Protein 3G3O (pdb70)

Radius of gyration: 19.63 Å; Cα contacts (8 Å, |Δi|>4): 491; chains: 1; bounding box: 49×48×44 Å

Solvent-accessible surface area: 15728 Å² total

B-factor: mean 32.4, std 14.53, range [12.9, 97.83]

Structure (mmCIF, N/CA/C/O backbone):
data_3G3O
#
_entry.id   3G3O
#
_cell.length_a   71.200
_cell.length_b   74.590
_cell.length_c   80.470
_cell.angle_alpha   90.00
_cell.angle_beta   90.00
_cell.angle_gamma   90.00
#
_symmetry.space_group_name_H-M   'P 21 21 21'
#
loop_
_entity.id
_entity.type
_entity.pdbx_description
1 polymer 'Vacuolar transporter chaperone 2'
2 non-polymer 'SULFATE ION'
3 water water
#
loop_
_atom_site.group_PDB
_atom_site.id
_atom_site.type_symbol
_atom_site.label_atom_id
_atom_site.label_alt_id
_atom_site.label_comp_id
_atom_site.label_asym_id
_atom_site.label_entity_id
_atom_site.label_seq_id
_atom_site.pdbx_PDB_ins_code
_atom_site.Cartn_x
_atom_site.Cartn_y
_atom_site.Cartn_z
_atom_site.occupancy
_atom_site.B_iso_or_equiv
_atom_site.auth_seq_id
_atom_site.auth_comp_id
_atom_site.auth_asym_id
_atom_site.auth_atom_id
_atom_site.pdbx_PDB_model_num
ATOM 1 N N . ASN A 1 41 ? 43.688 -18.303 -18.637 1.00 71.15 202 ASN A N 1
ATOM 2 C CA . ASN A 1 41 ? 45.031 -17.757 -18.810 1.00 71.93 202 ASN A CA 1
ATOM 3 C C . ASN A 1 41 ? 45.080 -16.269 -18.462 1.00 73.48 202 ASN A C 1
ATOM 4 O O . ASN A 1 41 ? 44.998 -15.415 -19.353 1.00 76.69 202 ASN A O 1
ATOM 6 N N . PHE A 1 42 ? 45.169 -15.959 -17.170 1.00 71.19 203 PHE A N 1
ATOM 7 C CA . PHE A 1 42 ? 45.070 -16.961 -16.109 1.00 64.96 203 PHE A CA 1
ATOM 8 C C . PHE A 1 42 ? 43.726 -16.922 -15.390 1.00 64.06 203 PHE A C 1
ATOM 9 O O . PHE A 1 42 ? 43.289 -15.874 -14.908 1.00 60.72 203 PHE A O 1
ATOM 17 N N . ARG A 1 43 ? 43.093 -18.084 -15.301 1.00 55.60 204 ARG A N 1
ATOM 18 C CA . ARG A 1 43 ? 41.827 -18.216 -14.619 1.00 51.97 204 ARG A CA 1
ATOM 19 C C . ARG A 1 43 ? 42.011 -18.753 -13.179 1.00 49.36 204 ARG A C 1
ATOM 20 O O . ARG A 1 43 ? 42.828 -19.642 -12.926 1.00 45.10 204 ARG A O 1
ATOM 28 N N . SER A 1 44 ? 41.259 -18.187 -12.242 1.00 38.26 205 SER A N 1
ATOM 29 C CA . SER A 1 44 ? 41.321 -18.587 -10.840 1.00 37.59 205 SER A CA 1
ATOM 30 C C . SER A 1 44 ? 40.077 -19.353 -10.404 1.00 37.98 205 SER A C 1
ATOM 31 O O . SER A 1 44 ? 38.956 -18.934 -10.663 1.00 40.13 205 SER A O 1
ATOM 34 N N . PHE A 1 45 ? 40.264 -20.500 -9.768 1.00 28.80 206 PHE A N 1
ATOM 35 C CA . PHE A 1 45 ? 39.130 -21.254 -9.277 1.00 28.29 206 PHE A CA 1
ATOM 36 C C . PHE A 1 45 ? 39.321 -21.494 -7.798 1.00 31.30 206 PHE A C 1
ATOM 37 O O . PHE A 1 45 ? 40.408 -21.897 -7.369 1.00 26.08 206 PHE A O 1
ATOM 45 N N . LYS A 1 46 ? 38.272 -21.239 -7.025 1.00 24.69 207 LYS A N 1
ATOM 46 C CA . LYS A 1 46 ? 38.350 -21.389 -5.581 1.00 25.75 207 LYS A CA 1
ATOM 47 C C . LYS A 1 46 ? 37.483 -22.499 -5.054 1.00 23.57 207 LYS A C 1
ATOM 48 O O . LYS A 1 46 ? 36.394 -22.738 -5.564 1.00 24.46 207 LYS A O 1
ATOM 54 N N . PHE A 1 47 ? 37.970 -23.201 -4.035 1.00 19.04 208 PHE A N 1
ATOM 55 C CA . PHE A 1 47 ? 37.239 -24.336 -3.453 1.00 19.79 208 PHE A CA 1
ATOM 56 C C . PHE A 1 47 ? 37.322 -24.284 -1.940 1.00 22.53 208 PHE A C 1
ATOM 57 O O . PHE A 1 47 ? 38.308 -23.769 -1.393 1.00 18.11 208 PHE A O 1
ATOM 65 N N . TRP A 1 48 ? 36.323 -24.847 -1.276 1.00 15.83 209 TRP A N 1
ATOM 66 C CA . TRP A 1 48 ? 36.395 -25.105 0.160 1.00 19.02 209 TRP A CA 1
ATOM 67 C C . TRP A 1 48 ? 36.715 -26.543 0.350 1.00 21.35 209 TRP A C 1
ATOM 68 O O . TRP A 1 48 ? 36.277 -27.405 -0.425 1.00 22.40 209 TRP A O 1
ATOM 79 N N . VAL A 1 49 ? 37.490 -26.802 1.385 1.00 17.56 210 VAL A N 1
ATOM 80 C CA . VAL A 1 49 ? 37.948 -28.132 1.675 1.00 18.23 210 VAL A CA 1
ATOM 81 C C . VAL A 1 49 ? 37.705 -28.400 3.151 1.00 19.07 210 VAL A C 1
ATOM 82 O O . VAL A 1 49 ? 38.201 -27.675 4.051 1.00 20.02 210 VAL A O 1
ATOM 86 N N . HIS A 1 50 ? 37.010 -29.484 3.417 1.00 20.67 211 HIS A N 1
ATOM 87 C CA . HIS A 1 50 ? 36.700 -29.833 4.786 1.00 20.74 211 HIS A CA 1
ATOM 88 C C . HIS A 1 50 ? 37.946 -30.380 5.430 1.00 18.57 211 HIS A C 1
ATOM 89 O O . HIS A 1 50 ? 38.695 -31.097 4.775 1.00 21.69 211 HIS A O 1
ATOM 96 N N . ASN A 1 51 ? 38.140 -30.080 6.714 1.00 19.72 212 ASN A N 1
ATOM 97 C CA . ASN A 1 51 ? 39.243 -30.627 7.482 1.00 21.90 212 ASN A CA 1
ATOM 98 C C . ASN A 1 51 ? 39.364 -32.127 7.303 1.00 27.41 212 ASN A C 1
ATOM 99 O O . ASN A 1 51 ? 40.474 -32.657 7.256 1.00 26.76 212 ASN A O 1
ATOM 104 N N . ASP A 1 52 ? 38.245 -32.834 7.188 1.00 23.07 213 ASP A N 1
ATOM 105 C CA . ASP A 1 52 ? 38.352 -34.289 7.082 1.00 24.84 213 ASP A CA 1
ATOM 106 C C . ASP A 1 52 ? 39.020 -34.748 5.783 1.00 26.46 213 ASP A C 1
ATOM 107 O O . ASP A 1 52 ? 39.395 -35.908 5.682 1.00 26.82 213 ASP A O 1
ATOM 112 N N . ASN A 1 53 ? 39.038 -33.898 4.748 1.00 23.67 214 ASN A N 1
ATOM 113 C CA . ASN A 1 53 ? 39.569 -34.277 3.441 1.00 22.68 214 ASN A CA 1
ATOM 114 C C . ASN A 1 53 ? 40.894 -33.584 3.135 1.00 21.80 214 ASN A C 1
ATOM 115 O O . ASN A 1 53 ? 41.453 -33.758 2.066 1.00 26.15 214 ASN A O 1
ATOM 120 N N . LEU A 1 54 ? 41.360 -32.770 4.060 1.00 21.54 215 LEU A N 1
ATOM 121 C CA . LEU A 1 54 ? 42.475 -31.869 3.800 1.00 22.92 215 LEU A CA 1
ATOM 122 C C . LEU A 1 54 ? 43.759 -32.647 3.498 1.00 25.76 215 LEU A C 1
ATOM 123 O O . LEU A 1 54 ? 44.470 -32.340 2.544 1.00 22.79 215 LEU A O 1
ATOM 136 N N . GLU A 1 56 ? 44.057 -35.825 2.477 1.00 23.53 217 GLU A N 1
ATOM 137 C CA . GLU A 1 56 ? 43.953 -36.542 1.212 1.00 27.96 217 GLU A CA 1
ATOM 138 C C . GLU A 1 56 ? 44.087 -35.644 0.001 1.00 28.71 217 GLU A C 1
ATOM 139 O O . GLU A 1 56 ? 44.689 -36.015 -1.012 1.00 27.27 217 GLU A O 1
ATOM 145 N N . VAL A 1 57 ? 43.503 -34.461 0.090 1.00 26.52 218 VAL A N 1
ATOM 146 C CA . VAL A 1 57 ? 43.608 -33.516 -1.005 1.00 21.38 218 VAL A CA 1
ATOM 147 C C . VAL A 1 57 ? 45.065 -33.161 -1.203 1.00 23.09 218 VAL A C 1
ATOM 148 O O . VAL A 1 57 ? 45.562 -33.122 -2.331 1.00 26.67 218 VAL A O 1
ATOM 152 N N . LYS A 1 58 ? 45.759 -32.889 -0.106 1.00 23.77 219 LYS A N 1
ATOM 153 C CA . LYS A 1 58 ? 47.196 -32.518 -0.219 1.00 28.20 219 LYS A CA 1
ATOM 154 C C . LYS A 1 58 ? 48.051 -33.639 -0.851 1.00 26.61 219 LYS A C 1
ATOM 155 O O . LYS A 1 58 ? 48.878 -33.401 -1.730 1.00 25.85 219 LYS A O 1
ATOM 161 N N . THR A 1 59 ? 47.825 -34.863 -0.412 1.00 29.04 220 THR A N 1
ATOM 162 C CA . THR A 1 59 ? 48.610 -35.958 -0.924 1.00 31.36 220 THR A CA 1
ATOM 163 C C . THR A 1 59 ? 48.335 -36.142 -2.407 1.00 33.87 220 THR A C 1
ATOM 164 O O . THR A 1 59 ? 49.250 -36.434 -3.187 1.00 37.80 220 THR A O 1
ATOM 168 N N . ARG A 1 60 ? 47.096 -35.931 -2.829 1.00 27.29 221 ARG A N 1
ATOM 169 C CA . ARG A 1 60 ? 46.823 -36.025 -4.246 1.00 27.18 221 ARG A CA 1
ATOM 170 C C . ARG A 1 60 ? 47.510 -34.959 -5.067 1.00 31.53 221 ARG A C 1
ATOM 171 O O . ARG A 1 60 ? 47.976 -35.229 -6.183 1.00 33.33 221 ARG A O 1
ATOM 179 N N . ILE A 1 61 ? 47.504 -33.726 -4.575 1.00 27.23 222 ILE A N 1
ATOM 180 C CA . ILE A 1 61 ? 48.182 -32.661 -5.309 1.00 27.40 222 ILE A CA 1
ATOM 181 C C . ILE A 1 61 ? 49.691 -32.960 -5.413 1.00 26.84 222 ILE A C 1
ATOM 182 O O . ILE A 1 61 ? 50.319 -32.728 -6.442 1.00 30.03 222 ILE A O 1
ATOM 187 N N . LEU A 1 62 ? 50.247 -33.521 -4.351 1.00 25.42 223 LEU A N 1
ATOM 188 C CA . LEU A 1 62 ? 51.681 -33.694 -4.249 1.00 25.40 223 LEU A CA 1
ATOM 189 C C . LEU A 1 62 ? 52.167 -34.687 -5.305 1.00 34.31 223 LEU A C 1
ATOM 190 O O . LEU A 1 62 ? 53.350 -34.711 -5.641 1.00 32.73 223 LEU A O 1
ATOM 195 N N . ARG A 1 63 ? 51.249 -35.486 -5.842 1.00 30.91 224 ARG A N 1
ATOM 196 C CA . ARG A 1 63 ? 51.596 -36.482 -6.840 1.00 28.41 224 ARG A CA 1
ATOM 197 C C . ARG A 1 63 ? 51.906 -35.792 -8.134 1.00 32.77 224 ARG A C 1
ATOM 198 O O . ARG A 1 63 ? 52.577 -36.343 -8.989 1.00 33.84 224 ARG A O 1
ATOM 206 N N . HIS A 1 64 ? 51.436 -34.566 -8.282 1.00 30.33 225 HIS A N 1
ATOM 207 C CA . HIS A 1 64 ? 51.619 -33.878 -9.540 1.00 29.81 225 HIS A CA 1
ATOM 208 C C . HIS A 1 64 ? 52.361 -32.570 -9.426 1.00 30.53 225 HIS A C 1
ATOM 209 O O . HIS A 1 64 ? 52.757 -32.024 -10.433 1.00 28.87 225 HIS A O 1
ATOM 216 N N . LEU A 1 65 ? 52.488 -32.021 -8.221 1.00 27.98 226 LEU A N 1
ATOM 217 C CA . LEU A 1 65 ? 53.222 -30.773 -8.051 1.00 25.14 226 LEU A CA 1
ATOM 218 C C . LEU A 1 65 ? 53.996 -30.828 -6.763 1.00 25.72 226 LEU A C 1
ATOM 219 O O . LEU A 1 65 ? 53.476 -31.299 -5.758 1.00 25.62 226 LEU A O 1
ATOM 224 N N . PRO A 1 66 ? 55.253 -30.347 -6.786 1.00 24.86 227 PRO A N 1
ATOM 225 C CA . PRO A 1 66 ? 56.054 -30.281 -5.564 1.00 26.29 227 PRO A CA 1
ATOM 226 C C . PRO A 1 66 ? 55.480 -29.209 -4.673 1.00 22.59 227 PRO A C 1
ATOM 227 O O . PRO A 1 66 ? 54.879 -28.273 -5.167 1.00 24.26 227 PRO A O 1
ATOM 231 N N . VAL A 1 67 ? 55.734 -29.328 -3.385 1.00 24.97 228 VAL A N 1
ATOM 232 C CA . VAL A 1 67 ? 55.234 -28.394 -2.413 1.00 21.35 228 VAL A CA 1
ATOM 233 C C . VAL A 1 67 ? 56.402 -27.545 -1.869 1.00 24.71 228 VAL A C 1
ATOM 234 O O . VAL A 1 67 ? 57.522 -28.026 -1.642 1.00 21.40 228 VAL A O 1
ATOM 238 N N . LEU A 1 68 ? 56.142 -26.260 -1.717 1.00 21.83 229 LEU A N 1
ATOM 239 C CA . LEU A 1 68 ? 57.090 -25.360 -1.087 1.00 23.90 229 LEU A CA 1
ATOM 240 C C . LEU A 1 68 ? 57.173 -25.627 0.402 1.00 23.70 229 LEU A C 1
ATOM 241 O O . LEU A 1 68 ? 56.157 -25.858 1.029 1.00 27.84 229 LEU A O 1
ATOM 246 N N . VAL A 1 69 ? 58.372 -25.672 0.977 1.00 28.21 230 VAL A N 1
ATOM 247 C CA . VAL A 1 69 ? 58.535 -25.861 2.422 1.00 28.32 230 VAL A CA 1
ATOM 248 C C . VAL A 1 69 ? 59.299 -24.670 3.039 1.00 31.74 230 VAL A C 1
ATOM 249 O O . VAL A 1 69 ? 60.128 -24.054 2.347 1.00 35.42 230 VAL A O 1
ATOM 253 N N . ASP A 1 114 ? 54.000 -23.185 8.403 1.00 46.51 275 ASP A N 1
ATOM 254 C CA . ASP A 1 114 ? 54.100 -22.988 9.870 1.00 59.74 275 ASP A CA 1
ATOM 255 C C . ASP A 1 114 ? 53.922 -21.531 10.330 1.00 48.11 275 ASP A C 1
ATOM 256 O O . ASP A 1 114 ? 53.200 -21.270 11.291 1.00 43.97 275 ASP A O 1
ATOM 258 N N . PRO A 1 115 ? 54.589 -20.583 9.653 1.00 49.55 276 PRO A N 1
ATOM 259 C CA . PRO A 1 115 ? 54.345 -19.174 10.000 1.00 38.01 276 PRO A CA 1
ATOM 260 C C . PRO A 1 115 ? 52.980 -18.681 9.472 1.00 41.50 276 PRO A C 1
ATOM 261 O O . PRO A 1 115 ? 52.457 -19.099 8.411 1.00 32.84 276 PRO A O 1
ATOM 265 N N . LEU A 1 116 ? 52.392 -17.784 10.247 1.00 31.05 277 LEU A N 1
ATOM 266 C CA . LEU A 1 116 ? 51.115 -17.263 9.918 1.00 29.85 277 LEU A CA 1
ATOM 267 C C . LEU A 1 116 ? 51.349 -16.278 8.803 1.00 31.64 277 LEU A C 1
ATOM 268 O O . LEU A 1 116 ? 52.335 -15.575 8.826 1.00 28.97 277 LEU A O 1
ATOM 273 N N . ILE A 1 117 ? 50.423 -16.204 7.854 1.00 19.98 278 ILE A N 1
ATOM 274 C CA . ILE A 1 117 ? 50.360 -15.064 6.950 1.00 18.97 278 ILE A CA 1
ATOM 275 C C . ILE A 1 117 ? 49.319 -14.075 7.462 1.00 18.57 278 ILE A C 1
ATOM 276 O O . ILE A 1 117 ? 48.226 -14.470 7.842 1.00 17.27 278 ILE A O 1
ATOM 281 N N . ASN A 1 118 ? 49.686 -12.803 7.500 1.00 17.35 279 ASN A N 1
ATOM 282 C CA . ASN A 1 118 ? 48.775 -11.725 7.854 1.00 17.62 279 ASN A CA 1
ATOM 283 C C . ASN A 1 118 ? 48.344 -10.955 6.618 1.00 19.47 279 ASN A C 1
ATOM 284 O O . ASN A 1 118 ? 49.193 -10.445 5.863 1.00 17.16 279 ASN A O 1
ATOM 289 N N . THR A 1 119 ? 47.031 -10.877 6.393 1.00 13.06 280 THR A N 1
ATOM 290 C CA . THR A 1 119 ? 46.557 -9.988 5.389 1.00 12.90 280 THR A CA 1
ATOM 291 C C . THR A 1 119 ? 45.539 -9.024 5.975 1.00 16.09 280 THR A C 1
ATOM 292 O O . THR A 1 119 ? 44.467 -9.426 6.380 1.00 15.58 280 THR A O 1
ATOM 296 N N . LEU A 1 120 ? 45.865 -7.735 5.930 1.00 15.06 281 LEU A N 1
ATOM 297 C CA . LEU A 1 120 ? 45.111 -6.692 6.586 1.00 14.88 281 LEU A CA 1
ATOM 298 C C . LEU A 1 120 ? 44.453 -5.841 5.513 1.00 17.43 281 LEU A C 1
ATOM 299 O O . LEU A 1 120 ? 45.124 -5.063 4.837 1.00 16.68 281 LEU A O 1
ATOM 304 N N . TYR A 1 121 ? 43.143 -6.027 5.352 1.00 14.13 282 TYR A N 1
ATOM 305 C CA . TYR A 1 121 ? 42.352 -5.428 4.274 1.00 16.20 282 TYR A CA 1
ATOM 306 C C . TYR A 1 121 ? 41.855 -4.028 4.609 1.00 16.55 282 TYR A C 1
ATOM 307 O O . TYR A 1 121 ? 41.566 -3.729 5.778 1.00 17.57 282 TYR A O 1
ATOM 316 N N . PHE A 1 122 ? 41.720 -3.195 3.582 1.00 15.21 283 PHE A N 1
ATOM 317 C CA . PHE A 1 122 ? 41.244 -1.823 3.751 1.00 16.59 283 PHE A CA 1
ATOM 318 C C . PHE A 1 122 ? 39.812 -1.711 3.237 1.00 17.05 283 PHE A C 1
ATOM 319 O O . PHE A 1 122 ? 39.401 -2.453 2.352 1.00 16.23 283 PHE A O 1
ATOM 327 N N . ASP A 1 123 ? 39.092 -0.739 3.768 1.00 16.30 284 ASP A N 1
ATOM 328 C CA . ASP A 1 123 ? 37.819 -0.300 3.213 1.00 18.42 284 ASP A CA 1
ATOM 329 C C . ASP A 1 123 ? 37.550 1.042 3.860 1.00 18.39 284 ASP A C 1
ATOM 330 O O . ASP A 1 123 ? 38.361 1.507 4.656 1.00 19.78 284 ASP A O 1
ATOM 335 N N . ASN A 1 124 ? 36.460 1.702 3.502 1.00 18.49 285 ASN A N 1
ATOM 336 C CA . ASN A 1 124 ? 36.065 2.863 4.294 1.00 22.55 285 ASN A CA 1
ATOM 337 C C . ASN A 1 124 ? 34.903 2.523 5.233 1.00 21.23 285 ASN A C 1
ATOM 338 O O . ASN A 1 124 ? 34.414 1.406 5.244 1.00 18.60 285 ASN A O 1
ATOM 343 N N . GLU A 1 125 ? 34.477 3.453 6.066 1.00 22.97 286 GLU A N 1
ATOM 344 C CA . GLU A 1 125 ? 33.500 3.062 7.078 1.00 24.25 286 GLU A CA 1
ATOM 345 C C . GLU A 1 125 ? 32.123 2.839 6.491 1.00 27.41 286 GLU A C 1
ATOM 346 O O . GLU A 1 125 ? 31.268 2.275 7.150 1.00 24.50 286 GLU A O 1
ATOM 352 N N . HIS A 1 126 ? 31.939 3.231 5.236 1.00 20.36 287 HIS A N 1
ATOM 353 C CA . HIS A 1 126 ? 30.738 2.858 4.508 1.00 26.47 287 HIS A CA 1
ATOM 354 C C . HIS A 1 126 ? 30.871 1.511 3.823 1.00 26.31 287 HIS A C 1
ATOM 355 O O . HIS A 1 126 ? 29.962 1.102 3.142 1.00 24.00 287 HIS A O 1
ATOM 362 N N . PHE A 1 127 ? 32.000 0.828 3.985 1.00 21.80 288 PHE A N 1
ATOM 363 C CA . PHE A 1 127 ? 32.166 -0.487 3.365 1.00 21.13 288 PHE A CA 1
ATOM 364 C C . PHE A 1 127 ? 31.922 -0.471 1.850 1.00 20.13 288 PHE A C 1
ATOM 365 O O . PHE A 1 127 ? 31.402 -1.423 1.254 1.00 20.78 288 PHE A O 1
ATOM 373 N N . GLU A 1 128 ? 32.326 0.617 1.206 1.00 21.58 289 GLU A N 1
ATOM 374 C CA . GLU A 1 128 ? 32.184 0.730 -0.242 1.00 22.20 289 GLU A CA 1
ATOM 375 C C . GLU A 1 128 ? 32.915 -0.344 -1.039 1.00 23.90 289 GLU A C 1
ATOM 376 O O . GLU A 1 128 ? 32.391 -0.866 -2.023 1.00 21.46 289 GLU A O 1
ATOM 382 N N . LEU A 1 129 ? 34.138 -0.671 -0.640 1.00 21.33 290 LEU A N 1
ATOM 383 C CA . LEU A 1 129 ? 34.905 -1.653 -1.404 1.00 17.08 290 LEU A CA 1
ATOM 384 C C . LEU A 1 129 ? 34.229 -3.001 -1.285 1.00 16.69 290 LEU A C 1
ATOM 385 O O . LEU A 1 129 ? 34.159 -3.756 -2.247 1.00 18.61 290 LEU A O 1
ATOM 390 N N . TYR A 1 130 ? 33.760 -3.311 -0.078 1.00 17.76 291 TYR A N 1
ATOM 391 C CA . TYR A 1 130 ? 33.036 -4.554 0.179 1.00 16.53 291 TYR A CA 1
ATOM 392 C C . TYR A 1 130 ? 31.742 -4.629 -0.687 1.00 19.62 291 TYR A C 1
ATOM 393 O O . TYR A 1 130 ? 31.470 -5.653 -1.334 1.00 18.35 291 TYR A O 1
ATOM 402 N N . ASN A 1 131 ? 30.957 -3.549 -0.665 1.00 20.84 292 ASN A N 1
ATOM 403 C CA . ASN A 1 131 ? 29.754 -3.425 -1.5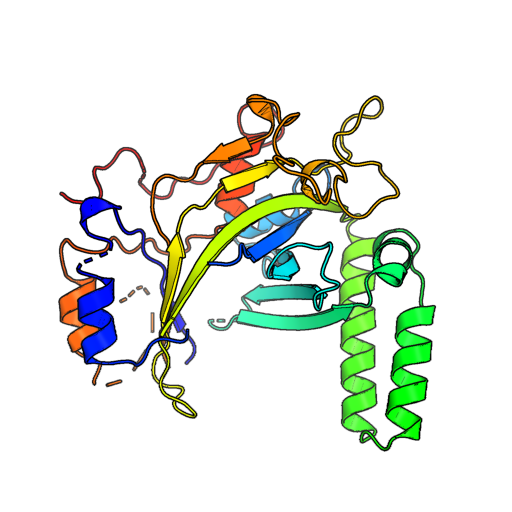10 1.00 21.45 292 ASN A CA 1
ATOM 404 C C . ASN A 1 131 ? 30.053 -3.640 -2.983 1.00 24.83 292 ASN A C 1
ATOM 405 O O . ASN A 1 131 ? 29.374 -4.414 -3.631 1.00 25.99 292 ASN A O 1
ATOM 410 N N . ASP A 1 132 ? 31.075 -2.969 -3.504 1.00 22.71 293 ASP A N 1
ATOM 411 C CA . ASP A 1 132 ? 31.454 -3.139 -4.901 1.00 24.68 293 ASP A CA 1
ATOM 412 C C . ASP A 1 132 ? 31.936 -4.534 -5.196 1.00 28.32 293 ASP A C 1
ATOM 413 O O . ASP A 1 132 ? 31.630 -5.066 -6.250 1.00 27.04 293 ASP A O 1
ATOM 418 N N . LYS A 1 133 ? 32.699 -5.130 -4.285 1.00 22.28 294 LYS A N 1
ATOM 419 C CA . LYS A 1 133 ? 33.283 -6.440 -4.552 1.00 19.36 294 LYS A CA 1
ATOM 420 C C . LYS A 1 133 ? 32.183 -7.510 -4.610 1.00 27.47 294 LYS A C 1
ATOM 421 O O . LYS A 1 133 ? 32.236 -8.445 -5.403 1.00 29.54 294 LYS A O 1
ATOM 427 N N . LEU A 1 134 ? 31.160 -7.345 -3.782 1.00 24.43 295 LEU A N 1
ATOM 428 C CA . LEU A 1 134 ? 30.045 -8.279 -3.733 1.00 30.45 295 LEU A CA 1
ATOM 429 C C . LEU A 1 134 ? 29.059 -8.077 -4.891 1.00 32.54 295 LEU A C 1
ATOM 430 O O . LEU A 1 134 ? 28.555 -9.030 -5.452 1.00 36.68 295 LEU A O 1
ATOM 435 N N . LEU A 1 135 ? 28.778 -6.840 -5.250 1.00 31.18 296 LEU A N 1
ATOM 436 C CA . LEU A 1 135 ? 27.811 -6.591 -6.307 1.00 33.46 296 LEU A CA 1
ATOM 437 C C . LEU A 1 135 ? 28.494 -6.673 -7.661 1.00 38.10 296 LEU A C 1
ATOM 438 O O . LEU A 1 135 ? 27.863 -6.974 -8.643 1.00 40.97 296 LEU A O 1
ATOM 443 N N . LYS A 1 136 ? 29.797 -6.413 -7.676 1.00 39.73 297 LYS A N 1
ATOM 444 C CA . LYS A 1 136 ? 30.679 -6.599 -8.829 1.00 41.91 297 LYS A CA 1
ATOM 445 C C . LYS A 1 136 ? 30.639 -5.357 -9.703 1.00 46.26 297 LYS A C 1
ATOM 446 O O . LYS A 1 136 ? 30.494 -5.433 -10.924 1.00 58.19 297 LYS A O 1
ATOM 452 N N . LEU A 1 137 ? 30.809 -4.220 -9.032 1.00 40.73 298 LEU A N 1
ATOM 453 C CA . LEU A 1 137 ? 30.751 -2.876 -9.593 1.00 41.51 298 LEU A CA 1
ATOM 454 C C . LEU A 1 137 ? 32.114 -2.230 -9.598 1.00 46.29 298 LEU A C 1
ATOM 455 O O . LEU A 1 137 ? 32.946 -2.520 -8.734 1.00 51.87 298 LEU A O 1
ATOM 460 N N . ASN A 1 138 ? 32.364 -1.329 -10.541 1.00 51.19 299 ASN A N 1
ATOM 461 C CA . ASN A 1 138 ? 33.597 -0.534 -10.479 1.00 57.11 299 ASN A CA 1
ATOM 462 C C . ASN A 1 138 ? 34.902 -1.367 -10.420 1.00 56.79 299 ASN A C 1
ATOM 463 O O . ASN A 1 138 ? 35.823 -0.997 -9.695 1.00 48.61 299 ASN A O 1
ATOM 465 N N . SER A 1 139 ? 34.980 -2.469 -11.176 1.00 57.23 300 SER A N 1
ATOM 466 C CA . SER A 1 139 ? 36.188 -3.306 -11.225 1.00 47.27 300 SER A CA 1
ATOM 467 C C . SER A 1 139 ? 36.504 -3.939 -9.869 1.00 42.57 300 SER A C 1
ATOM 468 O O . SER A 1 139 ? 37.320 -4.851 -9.759 1.00 53.73 300 SER A O 1
ATOM 471 N N . ALA A 1 140 ? 35.861 -3.437 -8.833 1.00 41.65 301 ALA A N 1
ATOM 472 C CA . ALA A 1 140 ? 35.878 -4.078 -7.526 1.00 35.27 301 ALA A CA 1
ATOM 473 C C . ALA A 1 140 ? 37.286 -4.408 -7.031 1.00 26.16 301 ALA A C 1
ATOM 474 O O . ALA A 1 140 ? 37.626 -5.560 -6.813 1.00 26.31 301 ALA A O 1
ATOM 476 N N . PRO A 1 141 ? 38.112 -3.380 -6.855 1.00 24.13 302 PRO A N 1
ATOM 477 C CA . PRO A 1 141 ? 39.442 -3.614 -6.282 1.00 26.56 302 PRO A CA 1
ATOM 478 C C . PRO A 1 141 ? 39.354 -3.969 -4.802 1.00 23.70 302 PRO A C 1
ATOM 479 O O . PRO A 1 141 ? 38.417 -3.564 -4.092 1.00 21.73 302 PRO A O 1
ATOM 483 N N . THR A 1 142 ? 40.313 -4.748 -4.343 1.00 22.95 303 THR A N 1
ATOM 484 C CA . THR A 1 142 ? 40.563 -4.866 -2.920 1.00 20.29 303 THR A CA 1
ATOM 485 C C . THR A 1 142 ? 41.984 -4.346 -2.660 1.00 21.20 303 THR A C 1
ATOM 486 O O . THR A 1 142 ? 42.812 -4.268 -3.590 1.00 18.88 303 THR A O 1
ATOM 490 N N . LEU A 1 143 ? 42.250 -3.965 -1.413 1.00 15.94 304 LEU A N 1
ATOM 491 C CA . LEU A 1 143 ? 43.536 -3.434 -0.996 1.00 17.04 304 LEU A CA 1
ATOM 492 C C . LEU A 1 143 ? 43.924 -4.044 0.350 1.00 17.93 304 LEU A C 1
ATOM 493 O O . LEU A 1 143 ? 43.126 -4.047 1.271 1.00 14.34 304 LEU A O 1
ATOM 498 N N . ARG A 1 144 ? 45.156 -4.529 0.470 1.00 17.18 305 ARG A N 1
ATOM 499 C CA . ARG A 1 144 ? 45.608 -5.110 1.739 1.00 18.47 305 ARG A CA 1
ATOM 500 C C . ARG A 1 144 ? 47.099 -4.921 1.971 1.00 17.93 305 ARG A C 1
ATOM 501 O O . ARG A 1 144 ? 47.859 -4.766 1.037 1.00 15.75 305 ARG A O 1
ATOM 509 N N . LEU A 1 145 ? 47.480 -4.997 3.240 1.00 16.38 306 LEU A N 1
ATOM 510 C CA . LEU A 1 145 ? 48.870 -5.125 3.684 1.00 18.46 306 LEU A CA 1
ATOM 511 C C . LEU A 1 145 ? 49.088 -6.595 3.952 1.00 16.73 306 LEU A C 1
ATOM 512 O O . LEU A 1 145 ? 48.222 -7.251 4.522 1.00 18.58 306 LEU A O 1
ATOM 517 N N . ARG A 1 146 ? 50.190 -7.151 3.476 1.00 14.77 307 ARG A N 1
ATOM 518 C CA . ARG A 1 146 ? 50.457 -8.563 3.673 1.00 15.62 307 ARG A CA 1
ATOM 519 C C . ARG A 1 146 ? 51.888 -8.787 4.188 1.00 17.79 307 ARG A C 1
ATOM 520 O O . ARG A 1 146 ? 52.831 -8.206 3.666 1.00 17.60 307 ARG A O 1
ATOM 528 N N . TRP A 1 147 ? 52.054 -9.630 5.194 1.00 19.35 308 TRP A N 1
ATOM 529 C CA . TRP A 1 147 ? 53.396 -10.018 5.606 1.00 20.51 308 TRP A CA 1
ATOM 530 C C . TRP A 1 147 ? 53.290 -11.377 6.230 1.00 23.01 308 TRP A C 1
ATOM 531 O O . TRP A 1 147 ? 52.208 -11.795 6.628 1.00 20.05 308 TRP A O 1
ATOM 542 N N . THR A 1 148 ? 54.411 -12.083 6.251 1.00 20.96 309 THR A N 1
ATOM 543 C CA . THR A 1 148 ? 54.481 -13.444 6.773 1.00 26.25 309 THR A CA 1
ATOM 544 C C . THR A 1 148 ? 55.231 -13.461 8.075 1.00 28.73 309 THR A C 1
ATOM 545 O O . THR A 1 148 ? 56.182 -12.704 8.280 1.00 25.94 309 THR A O 1
ATOM 549 N N . GLY A 1 149 ? 54.811 -14.342 8.957 1.00 31.52 310 GLY A N 1
ATOM 550 C CA . GLY A 1 149 ? 55.500 -14.482 10.213 1.00 34.28 310 GLY A CA 1
ATOM 551 C C . GLY A 1 149 ? 55.183 -13.334 11.135 1.00 38.51 310 GLY A C 1
ATOM 552 O O . GLY A 1 149 ? 54.250 -12.558 10.903 1.00 39.06 310 GLY A O 1
ATOM 553 N N . GLN A 1 150 ? 55.968 -13.246 12.200 1.00 36.70 311 GLN A N 1
ATOM 554 C CA . GLN A 1 150 ? 55.721 -12.306 13.257 1.00 39.48 311 GLN A CA 1
ATOM 555 C C . GLN A 1 150 ? 56.349 -10.987 12.897 1.00 39.72 311 GLN A C 1
ATOM 556 O O . GLN A 1 150 ? 57.529 -10.893 12.557 1.00 35.97 311 GLN A O 1
ATOM 562 N N . LEU A 1 151 ? 55.528 -9.955 12.986 1.00 43.25 312 LEU A N 1
ATOM 563 C CA . LEU A 1 151 ? 55.948 -8.594 12.703 1.00 40.58 312 LEU A CA 1
ATOM 564 C C . LEU A 1 151 ? 57.213 -8.231 13.439 1.00 35.25 312 LEU A C 1
ATOM 565 O O . LEU A 1 151 ? 57.914 -7.328 13.033 1.00 39.93 312 LEU A O 1
ATOM 570 N N . SER A 1 152 ? 57.528 -8.951 14.509 1.00 43.35 313 SER A N 1
ATOM 571 C CA . SER A 1 152 ? 58.715 -8.640 15.331 1.00 49.32 313 SER A CA 1
ATOM 572 C C . SER A 1 152 ? 60.001 -8.864 14.570 1.00 47.47 313 SER A C 1
ATOM 573 O O . SER A 1 152 ? 60.978 -8.133 14.752 1.00 45.92 313 SER A O 1
ATOM 576 N N . ASP A 1 153 ? 59.992 -9.890 13.722 1.00 44.78 314 ASP A N 1
ATOM 577 C CA . ASP A 1 153 ? 61.188 -10.308 12.995 1.00 45.50 314 ASP A CA 1
ATOM 578 C C . ASP A 1 153 ? 61.473 -9.431 11.788 1.00 44.06 314 ASP A C 1
ATOM 579 O O . ASP A 1 153 ? 62.285 -9.776 10.933 1.00 41.13 314 ASP A O 1
ATOM 584 N N . LYS A 1 154 ? 60.792 -8.291 11.718 1.00 44.47 315 LYS A N 1
ATOM 585 C CA . LYS A 1 154 ? 61.051 -7.324 10.656 1.00 39.54 315 LYS A CA 1
ATOM 586 C C . LYS A 1 154 ? 60.871 -7.927 9.239 1.00 36.25 315 LYS A C 1
ATOM 587 O O . LYS A 1 154 ? 61.763 -7.891 8.395 1.00 30.53 315 LYS A O 1
ATOM 593 N N . PRO A 1 155 ? 59.693 -8.496 8.977 1.00 30.70 316 PRO A N 1
ATOM 594 C CA . PRO A 1 155 ? 59.487 -9.114 7.664 1.00 24.24 316 PRO A CA 1
ATOM 595 C C . PRO A 1 155 ? 59.307 -8.068 6.568 1.00 20.58 316 PRO A C 1
ATOM 596 O O . PRO A 1 155 ? 59.120 -6.887 6.843 1.00 22.40 316 PRO A O 1
ATOM 600 N N . ASP A 1 156 ? 59.348 -8.503 5.320 1.00 20.83 317 ASP A N 1
ATOM 601 C CA . ASP A 1 156 ? 58.909 -7.644 4.236 1.00 21.44 317 ASP A CA 1
ATOM 602 C C . ASP A 1 156 ? 57.378 -7.480 4.314 1.00 22.76 317 ASP A C 1
ATOM 603 O O . ASP A 1 156 ? 56.662 -8.451 4.568 1.00 20.25 317 ASP A O 1
ATOM 608 N N . ILE A 1 157 ? 56.912 -6.272 4.032 1.00 19.75 318 ILE A N 1
ATOM 609 C CA . ILE A 1 157 ? 55.521 -5.920 4.087 1.00 22.34 318 ILE A CA 1
ATOM 610 C C . ILE A 1 157 ? 55.126 -5.390 2.721 1.00 22.12 318 ILE A C 1
ATOM 611 O O . ILE A 1 157 ? 55.784 -4.501 2.168 1.00 19.89 318 ILE A O 1
ATOM 616 N N . PHE A 1 158 ? 54.092 -6.009 2.165 1.00 16.99 319 PHE A N 1
ATOM 617 C CA . PHE A 1 158 ? 53.527 -5.629 0.873 1.00 20.18 319 PHE A CA 1
ATOM 618 C C . PHE A 1 158 ? 52.191 -4.925 1.000 1.00 20.30 319 PHE A C 1
ATOM 619 O O . PHE A 1 158 ? 51.342 -5.275 1.839 1.00 19.64 319 PHE A O 1
ATOM 627 N N . LEU A 1 159 ? 52.032 -3.878 0.208 1.00 19.58 320 LEU A N 1
ATOM 628 C CA . LEU A 1 159 ? 50.741 -3.243 0.070 1.00 19.61 320 LEU A CA 1
ATOM 629 C C . LEU A 1 159 ? 50.257 -3.561 -1.350 1.00 24.80 320 LEU A C 1
ATOM 630 O O . LEU A 1 159 ? 50.923 -3.216 -2.321 1.00 21.24 320 LEU A O 1
ATOM 635 N N . GLU A 1 160 ? 49.111 -4.224 -1.479 1.00 21.38 321 GLU A N 1
ATOM 636 C CA . GLU A 1 160 ? 48.753 -4.875 -2.740 1.00 21.82 321 GLU A CA 1
ATOM 637 C C . GLU A 1 160 ? 47.338 -4.514 -3.070 1.00 20.63 321 GLU A C 1
ATOM 638 O O . GLU A 1 160 ? 46.419 -4.663 -2.218 1.00 19.39 321 GLU A O 1
ATOM 644 N N . LYS A 1 161 ? 47.150 -4.045 -4.295 1.00 19.22 322 LYS A N 1
ATOM 645 C CA . LYS A 1 161 ? 45.819 -3.699 -4.776 1.00 20.52 322 LYS A CA 1
ATOM 646 C C . LYS A 1 161 ? 45.482 -4.663 -5.895 1.00 27.73 322 LYS A C 1
ATOM 647 O O . LYS A 1 161 ? 46.266 -4.799 -6.840 1.00 26.87 322 LYS A O 1
ATOM 653 N N . LYS A 1 162 ? 44.353 -5.352 -5.769 1.00 22.51 323 LYS A N 1
ATOM 654 C CA . LYS A 1 162 ? 43.949 -6.372 -6.731 1.00 30.00 323 LYS A CA 1
ATOM 655 C C . LYS A 1 162 ? 42.628 -6.044 -7.388 1.00 34.06 323 LYS A C 1
ATOM 656 O O . LYS A 1 162 ? 41.646 -5.845 -6.700 1.00 33.95 323 LYS A O 1
ATOM 662 N N . THR A 1 163 ? 42.605 -5.984 -8.721 1.00 36.30 324 THR A N 1
ATOM 663 C CA . THR A 1 163 ? 41.373 -5.674 -9.445 1.00 41.89 324 THR A CA 1
ATOM 664 C C . THR A 1 163 ? 41.099 -6.650 -10.582 1.00 48.63 324 THR A C 1
ATOM 665 O O . THR A 1 163 ? 41.983 -6.913 -11.401 1.00 44.62 324 THR A O 1
ATOM 669 N N . LEU A 1 164 ? 39.873 -7.163 -10.651 1.00 49.11 325 LEU A N 1
ATOM 670 C CA . LEU A 1 164 ? 39.448 -7.968 -11.810 1.00 54.62 325 LEU A CA 1
ATOM 671 C C . LEU A 1 164 ? 39.133 -7.107 -13.040 1.00 53.76 325 LEU A C 1
ATOM 672 O O . LEU A 1 164 ? 38.071 -6.499 -13.109 1.00 53.44 325 LEU A O 1
ATOM 677 N N . ILE A 1 165 ? 40.080 -7.046 -13.976 1.00 55.57 326 ILE A N 1
ATOM 678 C CA . ILE A 1 165 ? 39.870 -6.497 -15.317 1.00 60.23 326 ILE A CA 1
ATOM 679 C C . ILE A 1 165 ? 39.528 -7.623 -16.299 1.00 57.44 326 ILE A C 1
ATOM 680 O O . ILE A 1 165 ? 38.540 -7.552 -17.021 1.00 58.44 326 ILE A O 1
ATOM 685 N N . SER A 1 173 ? 37.884 -11.213 -16.371 1.00 74.95 334 SER A N 1
ATOM 686 C CA . SER A 1 173 ? 38.619 -12.268 -17.063 1.00 77.84 334 SER A CA 1
ATOM 687 C C . SER A 1 173 ? 40.068 -12.372 -16.584 1.00 80.14 334 SER A C 1
ATOM 688 O O . SER A 1 173 ? 40.672 -13.450 -16.661 1.00 86.96 334 SER A O 1
ATOM 690 N N . GLU A 1 174 ? 40.625 -11.258 -16.097 1.00 68.33 335 GLU A N 1
ATOM 691 C CA . GLU A 1 174 ? 41.985 -11.264 -15.525 1.00 68.68 335 GLU A CA 1
ATOM 692 C C . GLU A 1 174 ? 42.168 -10.338 -14.312 1.00 59.18 335 GLU A C 1
ATOM 693 O O . GLU A 1 174 ? 41.895 -9.134 -14.374 1.00 55.54 335 GLU A O 1
ATOM 695 N N . PHE A 1 175 ? 42.650 -10.888 -13.206 1.00 54.31 336 PHE A N 1
ATOM 696 C CA . PHE A 1 175 ? 43.030 -10.029 -12.094 1.00 48.39 336 PHE A CA 1
ATOM 697 C C . PHE A 1 175 ? 44.335 -9.291 -12.402 1.00 43.75 336 PHE A C 1
ATOM 698 O O . PHE A 1 175 ? 45.294 -9.873 -12.897 1.00 48.45 336 PHE A O 1
ATOM 706 N N . ASP A 1 176 ? 44.350 -7.995 -12.131 1.00 41.38 337 ASP A N 1
ATOM 707 C CA . ASP A 1 176 ? 45.563 -7.190 -12.175 1.00 41.31 337 ASP A CA 1
ATOM 708 C C . ASP A 1 176 ? 45.999 -6.855 -10.739 1.00 41.93 337 ASP A C 1
ATOM 709 O O . ASP A 1 176 ? 45.174 -6.446 -9.905 1.00 35.95 337 ASP A O 1
ATOM 714 N N . LEU A 1 177 ? 47.281 -7.038 -10.444 1.00 31.21 338 LEU A N 1
ATOM 715 C CA . LEU A 1 177 ? 47.795 -6.789 -9.101 1.00 32.88 338 LEU A CA 1
ATOM 716 C C . LEU A 1 177 ? 48.833 -5.679 -9.108 1.00 35.21 338 LEU A C 1
ATOM 717 O O . LEU A 1 177 ? 49.802 -5.753 -9.841 1.00 39.68 338 LEU A O 1
ATOM 722 N N . THR A 1 178 ? 48.623 -4.630 -8.331 1.00 24.12 339 THR A N 1
ATOM 723 C CA . THR A 1 178 ? 49.655 -3.605 -8.152 1.00 24.32 339 THR A CA 1
ATOM 724 C C . THR A 1 178 ? 50.208 -3.835 -6.761 1.00 28.90 339 THR A C 1
ATOM 725 O O . THR A 1 178 ? 49.464 -3.793 -5.776 1.00 24.29 339 THR A O 1
ATOM 729 N N . LYS A 1 179 ? 51.512 -4.060 -6.674 1.00 26.69 340 LYS A N 1
ATOM 730 C CA . LYS A 1 179 ? 52.117 -4.542 -5.456 1.00 28.38 340 LYS A CA 1
ATOM 731 C C . LYS A 1 179 ? 53.296 -3.646 -5.089 1.00 30.63 340 LYS A C 1
ATOM 732 O O . LYS A 1 179 ? 54.168 -3.465 -5.909 1.00 28.31 340 LYS A O 1
ATOM 738 N N . LEU A 1 180 ? 53.305 -3.075 -3.882 1.00 21.09 341 LEU A N 1
ATOM 739 C CA . LEU A 1 180 ? 54.387 -2.211 -3.409 1.00 23.40 341 LEU A CA 1
ATOM 740 C C . LEU A 1 180 ? 55.002 -2.828 -2.184 1.00 23.12 341 LEU A C 1
ATOM 741 O O . LEU A 1 180 ? 54.286 -3.340 -1.334 1.00 22.55 341 LEU A O 1
ATOM 746 N N . GLN A 1 181 ? 56.317 -2.753 -2.054 1.00 19.11 342 GLN A N 1
ATOM 747 C CA . GLN A 1 181 ? 56.945 -3.210 -0.838 1.00 21.80 342 GLN A CA 1
ATOM 748 C C . GLN A 1 181 ? 57.154 -1.961 0.019 1.00 23.82 342 GLN A C 1
ATOM 749 O O . GLN A 1 181 ? 57.653 -0.970 -0.471 1.00 24.39 342 GLN A O 1
ATOM 755 N N . LEU A 1 182 ? 56.682 -1.968 1.261 1.00 20.54 343 LEU A N 1
ATOM 756 C CA . LEU A 1 182 ? 56.761 -0.778 2.120 1.00 24.41 343 LEU A CA 1
ATOM 757 C C . LEU A 1 182 ? 57.627 -1.047 3.346 1.00 26.04 343 LEU A C 1
ATOM 758 O O . LEU A 1 182 ? 57.430 -2.032 4.068 1.00 25.19 343 LEU A O 1
ATOM 763 N N . LYS A 1 183 ? 58.590 -0.177 3.594 1.00 26.28 344 LYS A N 1
ATOM 764 C CA . LYS A 1 183 ? 59.351 -0.302 4.834 1.00 23.55 344 LYS A CA 1
ATOM 765 C C . LYS A 1 183 ? 58.442 0.063 5.996 1.00 23.18 344 LYS A C 1
ATOM 766 O O . LYS A 1 183 ? 57.678 1.048 5.933 1.00 24.48 344 LYS A O 1
ATOM 772 N N . GLN A 1 184 ? 58.517 -0.737 7.051 1.00 22.52 345 GLN A N 1
ATOM 773 C CA . GLN A 1 184 ? 57.503 -0.711 8.093 1.00 22.85 345 GLN A CA 1
ATOM 774 C C . GLN A 1 184 ? 57.300 0.690 8.664 1.00 25.69 345 GLN A C 1
ATOM 775 O O . GLN A 1 184 ? 56.172 1.137 8.932 1.00 21.22 345 GLN A O 1
ATOM 781 N N . LYS A 1 185 ? 58.396 1.403 8.860 1.00 23.30 346 LYS A N 1
ATOM 782 C CA . LYS A 1 185 ? 58.324 2.679 9.560 1.00 23.54 346 LYS A CA 1
ATOM 783 C C . LYS A 1 185 ? 57.756 3.784 8.686 1.00 24.11 346 LYS A C 1
ATOM 784 O O . LYS A 1 185 ? 57.467 4.857 9.175 1.00 27.44 346 LYS A O 1
ATOM 790 N N . PHE A 1 186 ? 57.575 3.533 7.397 1.00 21.29 347 PHE A N 1
ATOM 791 C CA . PHE A 1 186 ? 56.954 4.546 6.549 1.00 21.80 347 PHE A CA 1
ATOM 792 C C . PHE A 1 186 ? 55.467 4.324 6.356 1.00 22.41 347 PHE A C 1
ATOM 793 O O . PHE A 1 186 ? 54.802 5.138 5.720 1.00 21.97 347 PHE A O 1
ATOM 801 N N . ILE A 1 187 ? 54.947 3.211 6.869 1.00 20.86 348 ILE A N 1
ATOM 802 C CA . ILE A 1 187 ? 53.564 2.840 6.528 1.00 23.01 348 ILE A CA 1
ATOM 803 C C . ILE A 1 187 ? 52.576 3.891 7.013 1.00 22.38 348 ILE A C 1
ATOM 804 O O . ILE A 1 187 ? 51.699 4.291 6.261 1.00 19.44 348 ILE A O 1
ATOM 809 N N . ASN A 1 188 ? 52.734 4.382 8.245 1.00 20.18 349 ASN A N 1
ATOM 810 C CA . ASN A 1 188 ? 51.743 5.335 8.758 1.00 20.18 349 ASN A CA 1
ATOM 811 C C . ASN A 1 188 ? 51.682 6.564 7.859 1.00 23.51 349 ASN A C 1
ATOM 812 O O . ASN A 1 188 ? 50.619 7.019 7.494 1.00 24.72 349 ASN A O 1
ATOM 817 N N . GLY A 1 189 ? 52.840 7.108 7.519 1.00 26.21 350 GLY A N 1
ATOM 818 C CA . GLY A 1 189 ? 52.887 8.320 6.738 1.00 24.17 350 GLY A CA 1
ATOM 819 C C . GLY A 1 189 ? 52.276 8.103 5.383 1.00 25.38 350 GLY A C 1
ATOM 820 O O . GLY A 1 189 ? 51.556 8.952 4.875 1.00 22.03 350 GLY A O 1
ATOM 821 N N . PHE A 1 190 ? 52.569 6.947 4.800 1.00 25.18 351 PHE A N 1
ATOM 822 C CA . PHE A 1 190 ? 52.067 6.617 3.469 1.00 21.94 351 PHE A CA 1
ATOM 823 C C . PHE A 1 190 ? 50.556 6.446 3.430 1.00 21.31 351 PHE A C 1
ATOM 824 O O . PHE A 1 190 ? 49.896 6.958 2.527 1.00 20.83 351 PHE A O 1
ATOM 832 N N . ILE A 1 191 ? 49.996 5.731 4.401 1.00 20.36 352 ILE A N 1
ATOM 833 C CA . ILE A 1 191 ? 48.547 5.500 4.361 1.00 21.44 352 ILE A CA 1
ATOM 834 C C . ILE A 1 191 ? 47.690 6.522 5.121 1.00 21.86 352 ILE A C 1
ATOM 835 O O . ILE A 1 191 ? 46.510 6.631 4.866 1.00 18.88 352 ILE A O 1
ATOM 840 N N . PHE A 1 192 ? 48.273 7.287 6.032 1.00 25.16 353 PHE A N 1
ATOM 841 C CA . PHE A 1 192 ? 47.479 8.269 6.775 1.00 22.87 353 PHE A CA 1
ATOM 842 C C . PHE A 1 192 ? 47.761 9.706 6.368 1.00 27.60 353 PHE A C 1
ATOM 843 O O . PHE A 1 192 ? 46.895 10.549 6.486 1.00 22.03 353 PHE A O 1
ATOM 851 N N . GLU A 1 193 ? 48.967 10.010 5.901 1.00 26.34 354 GLU A N 1
ATOM 852 C CA . GLU A 1 193 ? 49.303 11.416 5.730 1.00 27.81 354 GLU A CA 1
ATOM 853 C C . GLU A 1 193 ? 49.665 11.826 4.304 1.00 31.87 354 GLU A C 1
ATOM 854 O O . GLU A 1 193 ? 50.235 12.882 4.094 1.00 34.77 354 GLU A O 1
ATOM 860 N N . GLY A 1 194 ? 49.349 11.014 3.315 1.00 29.20 355 GLY A N 1
ATOM 861 C CA . GLY A 1 194 ? 49.674 11.394 1.949 1.00 27.06 355 GLY A CA 1
ATOM 862 C C . GLY A 1 194 ? 51.168 11.671 1.762 1.00 30.46 355 GLY A C 1
ATOM 863 O O . GLY A 1 194 ? 51.562 12.364 0.831 1.00 31.27 355 GLY A O 1
ATOM 864 N N . ASP A 1 195 ? 52.005 11.106 2.621 1.00 26.99 356 ASP A N 1
ATOM 865 C CA . ASP A 1 195 ? 53.455 11.306 2.510 1.00 28.06 356 ASP A CA 1
ATOM 866 C C . ASP A 1 195 ? 54.074 10.745 1.230 1.00 31.42 356 ASP A C 1
ATOM 867 O O . ASP A 1 195 ? 53.871 9.586 0.875 1.00 25.47 356 ASP A O 1
ATOM 872 N N . LYS A 1 196 ? 54.876 11.565 0.562 1.00 31.21 357 LYS A N 1
ATOM 873 C CA . LYS A 1 196 ? 55.480 11.167 -0.705 1.00 32.39 357 LYS A CA 1
ATOM 874 C C . LYS A 1 196 ? 56.939 10.781 -0.582 1.00 32.82 357 LYS A C 1
ATOM 875 O O . LYS A 1 196 ? 57.560 10.352 -1.554 1.00 30.76 357 LYS A O 1
ATOM 881 N N . LYS A 1 197 ? 57.466 10.877 0.631 1.00 30.68 358 LYS A N 1
ATOM 882 C CA . LYS A 1 197 ? 58.903 10.808 0.814 1.00 29.96 358 LYS A CA 1
ATOM 883 C C . LYS A 1 197 ? 59.454 9.409 0.661 1.00 30.74 358 LYS A C 1
ATOM 884 O O . LYS A 1 197 ? 60.552 9.237 0.170 1.00 29.53 358 LYS A O 1
ATOM 890 N N . PHE A 1 198 ? 58.698 8.395 1.055 1.00 31.55 359 PHE A N 1
ATOM 891 C CA . PHE A 1 198 ? 59.193 7.041 0.868 1.00 29.80 359 PHE A CA 1
ATOM 892 C C . PHE A 1 198 ? 59.305 6.693 -0.640 1.00 23.86 359 PHE A C 1
ATOM 893 O O . PHE A 1 198 ? 60.295 6.108 -1.093 1.00 27.10 359 PHE A O 1
ATOM 901 N N . LYS A 1 199 ? 58.280 7.030 -1.405 1.00 25.54 360 LYS A N 1
ATOM 902 C CA . LYS A 1 199 ? 58.402 6.930 -2.856 1.00 28.74 360 LYS A CA 1
ATOM 903 C C . LYS A 1 199 ? 59.638 7.681 -3.367 1.00 29.48 360 LYS A C 1
ATOM 904 O O . LYS A 1 199 ? 60.449 7.128 -4.105 1.00 28.27 360 LYS A O 1
ATOM 910 N N . GLU A 1 200 ? 59.775 8.940 -2.965 1.00 29.08 361 GLU A N 1
ATOM 911 C CA . GLU A 1 200 ? 60.903 9.777 -3.422 1.00 32.48 361 GLU A CA 1
ATOM 912 C C . GLU A 1 200 ? 62.260 9.178 -3.101 1.00 27.97 361 GLU A C 1
ATOM 913 O O . GLU A 1 200 ? 63.126 9.054 -3.972 1.00 32.84 361 GLU A O 1
ATOM 919 N N . GLN A 1 201 ? 62.459 8.793 -1.857 1.00 26.01 362 GLN A N 1
ATOM 920 C CA . GLN A 1 201 ? 63.716 8.166 -1.489 1.00 30.38 362 GLN A CA 1
ATOM 921 C C . GLN A 1 201 ? 63.944 6.858 -2.227 1.00 27.75 362 GLN A C 1
ATOM 922 O O . GLN A 1 201 ? 65.072 6.526 -2.560 1.00 26.21 362 GLN A O 1
ATOM 928 N N . THR A 1 202 ? 62.875 6.098 -2.461 1.00 28.05 363 THR A N 1
ATOM 929 C CA . THR A 1 202 ? 63.027 4.787 -3.082 1.00 25.66 363 THR A CA 1
ATOM 930 C C . THR A 1 202 ? 63.493 4.950 -4.539 1.00 23.99 363 THR A C 1
ATOM 931 O O . THR A 1 202 ? 64.430 4.270 -4.999 1.00 24.98 363 THR A O 1
ATOM 935 N N . LEU A 1 203 ? 62.826 5.851 -5.247 1.00 22.74 364 LEU A N 1
ATOM 936 C CA . LEU A 1 203 ? 63.089 6.070 -6.661 1.00 26.07 364 LEU A CA 1
ATOM 937 C C . LEU A 1 203 ? 64.492 6.643 -6.776 1.00 24.87 364 LEU A C 1
ATOM 938 O O . LEU A 1 203 ? 65.259 6.251 -7.645 1.00 26.49 364 LEU A O 1
ATOM 943 N N . LYS A 1 204 ? 64.838 7.555 -5.866 1.00 29.89 365 LYS A N 1
ATOM 944 C CA . LYS A 1 204 ? 66.193 8.117 -5.837 1.00 30.25 365 LYS A CA 1
ATOM 945 C C . LYS A 1 204 ? 67.275 7.039 -5.701 1.00 31.38 365 LYS A C 1
ATOM 946 O O . LYS A 1 204 ? 68.230 6.993 -6.496 1.00 29.05 365 LYS A O 1
ATOM 952 N N . LYS A 1 205 ? 67.128 6.155 -4.720 1.00 28.00 366 LYS A N 1
ATOM 953 C CA . LYS A 1 205 ? 68.071 5.053 -4.602 1.00 30.19 366 LYS A CA 1
ATOM 954 C C . LYS A 1 205 ? 68.106 4.151 -5.852 1.00 24.74 366 LYS A C 1
ATOM 955 O O . LYS A 1 205 ? 69.148 3.741 -6.314 1.00 25.94 366 LYS A O 1
ATOM 961 N N . LEU A 1 206 ? 66.951 3.788 -6.369 1.00 29.03 367 LEU A N 1
ATOM 962 C CA . LEU A 1 206 ? 66.939 2.859 -7.476 1.00 24.60 367 LEU A CA 1
ATOM 963 C C . LEU A 1 206 ? 67.577 3.508 -8.689 1.00 24.93 367 LEU A C 1
ATOM 964 O O . LEU A 1 206 ? 68.239 2.852 -9.495 1.00 26.91 367 LEU A O 1
ATOM 969 N N . LYS A 1 207 ? 67.364 4.804 -8.825 1.00 24.21 368 LYS A N 1
ATOM 970 C CA . LYS A 1 207 ? 67.865 5.508 -9.980 1.00 26.71 368 LYS A CA 1
ATOM 971 C C . LYS A 1 2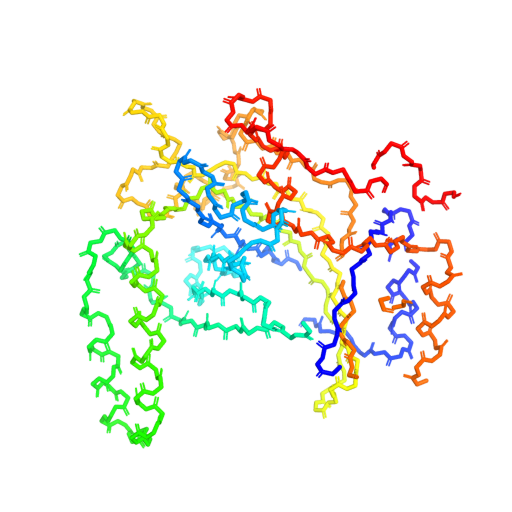07 ? 69.387 5.552 -9.916 1.00 28.38 368 LYS A C 1
ATOM 972 O O . LYS A 1 207 ? 70.067 5.378 -10.930 1.00 24.52 368 LYS A O 1
ATOM 978 N N . GLU A 1 208 ? 69.904 5.754 -8.716 1.00 24.31 369 GLU A N 1
ATOM 979 C CA . GLU A 1 208 ? 71.349 5.773 -8.491 1.00 30.33 369 GLU A CA 1
ATOM 980 C C . GLU A 1 208 ? 71.952 4.422 -8.774 1.00 30.66 369 GLU A C 1
ATOM 981 O O . GLU A 1 208 ? 73.075 4.341 -9.233 1.00 33.34 369 GLU A O 1
ATOM 987 N N . SER A 1 209 ? 71.242 3.345 -8.468 1.00 28.86 370 SER A N 1
ATOM 988 C CA . SER A 1 209 ? 71.864 2.046 -8.688 1.00 33.80 370 SER A CA 1
ATOM 989 C C . SER A 1 209 ? 71.644 1.462 -10.080 1.00 33.39 370 SER A C 1
ATOM 990 O O . SER A 1 209 ? 72.161 0.397 -10.363 1.00 33.35 370 SER A O 1
ATOM 993 N N . GLY A 1 210 ? 70.880 2.157 -10.931 1.00 32.12 371 GLY A N 1
ATOM 994 C CA . GLY A 1 210 ? 70.854 1.864 -12.358 1.00 26.38 371 GLY A CA 1
ATOM 995 C C . GLY A 1 210 ? 69.585 1.255 -12.923 1.00 31.74 371 GLY A C 1
ATOM 996 O O . GLY A 1 210 ? 69.579 0.744 -14.044 1.00 28.44 371 GLY A O 1
ATOM 997 N N . THR A 1 211 ? 68.507 1.286 -12.153 1.00 26.16 372 THR A N 1
ATOM 998 C CA . THR A 1 211 ? 67.223 0.815 -12.648 1.00 26.61 372 THR A CA 1
ATOM 999 C C . THR A 1 211 ? 66.804 1.626 -13.916 1.00 19.99 372 THR A C 1
ATOM 1000 O O . THR A 1 211 ? 66.874 2.853 -13.914 1.00 20.73 372 THR A O 1
ATOM 1004 N N . ALA A 1 212 ? 66.399 0.935 -14.974 1.00 24.74 373 ALA A N 1
ATOM 1005 C CA . ALA A 1 212 ? 65.968 1.598 -16.228 1.00 22.97 373 ALA A CA 1
ATOM 1006 C C . ALA A 1 212 ? 64.859 2.589 -15.982 1.00 21.94 373 ALA A C 1
ATOM 1007 O O . ALA A 1 212 ? 63.959 2.365 -15.141 1.00 22.75 373 ALA A O 1
ATOM 1009 N N . GLY A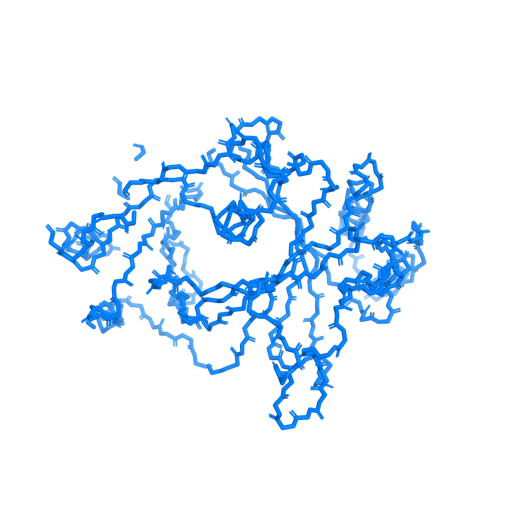 1 213 ? 64.937 3.704 -16.682 1.00 18.71 374 GLY A N 1
ATOM 1010 C CA . GLY A 1 213 ? 63.846 4.659 -16.697 1.00 19.44 374 GLY A CA 1
ATOM 1011 C C . GLY A 1 213 ? 62.430 4.081 -16.822 1.00 21.34 374 GLY A C 1
ATOM 1012 O O . GLY A 1 213 ? 61.513 4.517 -16.114 1.00 21.01 374 GLY A O 1
ATOM 1013 N N . ARG A 1 214 ? 62.224 3.112 -17.708 1.00 20.36 375 ARG A N 1
ATOM 1014 C CA . ARG A 1 214 ? 60.859 2.582 -17.902 1.00 20.77 375 ARG A CA 1
ATOM 1015 C C . ARG A 1 214 ? 60.337 1.930 -16.608 1.00 21.97 375 ARG A C 1
ATOM 1016 O O . ARG A 1 214 ? 59.135 2.022 -16.297 1.00 19.97 375 ARG A O 1
ATOM 1024 N N . ASP A 1 215 ? 61.257 1.313 -15.856 1.00 23.05 376 ASP A N 1
ATOM 1025 C CA . ASP A 1 215 ? 60.962 0.697 -14.570 1.00 21.52 376 ASP A CA 1
ATOM 1026 C C . ASP A 1 215 ? 60.753 1.699 -13.458 1.00 26.36 376 ASP A C 1
ATOM 1027 O O . ASP A 1 215 ? 59.830 1.544 -12.638 1.00 24.59 376 ASP A O 1
ATOM 1032 N N . LEU A 1 216 ? 61.620 2.704 -13.386 1.00 19.97 377 LEU A N 1
ATOM 1033 C CA . LEU A 1 216 ? 61.450 3.741 -12.396 1.00 21.24 377 LEU A CA 1
ATOM 1034 C C . LEU A 1 216 ? 60.071 4.353 -12.585 1.00 25.35 377 LEU A C 1
ATOM 1035 O O . LEU A 1 216 ? 59.321 4.588 -11.624 1.00 26.49 377 LEU A O 1
ATOM 1040 N N . GLU A 1 217 ? 59.707 4.600 -13.834 1.00 22.20 378 GLU A N 1
ATOM 1041 C CA . GLU A 1 217 ? 58.434 5.267 -14.069 1.00 21.46 378 GLU A CA 1
ATOM 1042 C C . GLU A 1 217 ? 57.237 4.392 -13.674 1.00 22.37 378 GLU A C 1
ATOM 1043 O O . GLU A 1 217 ? 56.232 4.894 -13.165 1.00 22.37 378 GLU A O 1
ATOM 1049 N N . ARG A 1 218 ? 57.338 3.087 -13.914 1.00 24.07 379 ARG A N 1
ATOM 1050 C CA . ARG A 1 218 ? 56.240 2.180 -13.585 1.00 29.12 379 ARG A CA 1
ATOM 1051 C C . ARG A 1 218 ? 56.073 2.125 -12.056 1.00 28.57 379 ARG A C 1
ATOM 1052 O O . ARG A 1 218 ? 54.965 2.168 -11.536 1.00 28.93 379 ARG A O 1
ATOM 1060 N N . LEU A 1 219 ? 57.192 2.033 -11.344 1.00 27.00 380 LEU A N 1
ATOM 1061 C CA . LEU A 1 219 ? 57.171 2.042 -9.889 1.00 22.70 380 LEU A CA 1
ATOM 1062 C C . LEU A 1 219 ? 56.515 3.325 -9.375 1.00 26.74 380 LEU A C 1
ATOM 1063 O O . LEU A 1 219 ? 55.687 3.308 -8.450 1.00 25.79 380 LEU A O 1
ATOM 1068 N N . GLU A 1 220 ? 56.889 4.449 -9.950 1.00 21.34 381 GLU A N 1
ATOM 1069 C CA . GLU A 1 220 ? 56.266 5.687 -9.541 1.00 22.12 381 GLU A CA 1
ATOM 1070 C C . GLU A 1 220 ? 54.753 5.662 -9.783 1.00 25.42 381 GLU A C 1
ATOM 1071 O O . GLU A 1 220 ? 53.973 6.147 -8.963 1.00 25.86 381 GLU A O 1
ATOM 1077 N N . GLU A 1 221 ? 54.311 5.108 -10.898 1.00 22.02 382 GLU A N 1
ATOM 1078 C CA . GLU A 1 221 ? 52.872 5.076 -11.098 1.00 29.29 382 GLU A CA 1
ATOM 1079 C C . GLU A 1 221 ? 52.177 4.202 -10.052 1.00 26.47 382 GLU A C 1
ATOM 1080 O O . GLU A 1 221 ? 51.092 4.536 -9.610 1.00 25.34 382 GLU A O 1
ATOM 1086 N N . ASP A 1 222 ? 52.793 3.067 -9.726 1.00 27.49 383 ASP A N 1
ATOM 1087 C CA . ASP A 1 222 ? 52.297 2.147 -8.706 1.00 26.65 383 ASP A CA 1
ATOM 1088 C C . ASP A 1 222 ? 52.134 2.863 -7.363 1.00 25.83 383 ASP A C 1
ATOM 1089 O O . ASP A 1 222 ? 51.067 2.795 -6.760 1.00 22.90 383 ASP A O 1
ATOM 1094 N N . PHE A 1 223 ? 53.176 3.567 -6.909 1.00 21.71 384 PHE A N 1
ATOM 1095 C CA . PHE A 1 223 ? 53.058 4.321 -5.663 1.00 24.21 384 PHE A CA 1
ATOM 1096 C C . PHE A 1 223 ? 51.897 5.295 -5.692 1.00 26.53 384 PHE A C 1
ATOM 1097 O O . PHE A 1 223 ? 51.113 5.383 -4.753 1.00 23.92 384 PHE A O 1
ATOM 1105 N N . SER A 1 224 ? 51.818 6.074 -6.753 1.00 22.78 385 SER A N 1
ATOM 1106 C CA . SER A 1 224 ? 50.813 7.109 -6.830 1.00 25.58 385 SER A CA 1
ATOM 1107 C C . SER A 1 224 ? 49.436 6.527 -6.954 1.00 26.07 385 SER A C 1
ATOM 1108 O O . SER A 1 224 ? 48.518 7.057 -6.362 1.00 30.72 385 SER A O 1
ATOM 1111 N N . GLU A 1 225 ? 49.275 5.460 -7.731 1.00 22.79 386 GLU A N 1
ATOM 1112 C CA . GLU A 1 225 ? 47.939 4.904 -7.900 1.00 26.01 386 GLU A CA 1
ATOM 1113 C C . GLU A 1 225 ? 47.369 4.345 -6.588 1.00 25.54 386 GLU A C 1
ATOM 1114 O O . GLU A 1 225 ? 46.221 4.569 -6.284 1.00 25.40 386 GLU A O 1
ATOM 1120 N N . ILE A 1 226 ? 48.191 3.649 -5.813 1.00 24.34 387 ILE A N 1
ATOM 1121 C CA . ILE A 1 226 ? 47.733 3.103 -4.544 1.00 23.15 387 ILE A CA 1
ATOM 1122 C C . ILE A 1 226 ? 47.451 4.203 -3.530 1.00 24.49 387 ILE A C 1
ATOM 1123 O O . ILE A 1 226 ? 46.388 4.212 -2.881 1.00 23.83 387 ILE A O 1
ATOM 1128 N N . GLN A 1 227 ? 48.366 5.155 -3.393 1.00 23.36 388 GLN A N 1
ATOM 1129 C CA . GLN A 1 227 ? 48.131 6.222 -2.412 1.00 23.88 388 GLN A CA 1
ATOM 1130 C C . GLN A 1 227 ? 46.890 7.036 -2.778 1.00 23.07 388 GLN A C 1
ATOM 1131 O O . GLN A 1 227 ? 46.127 7.431 -1.916 1.00 21.49 388 GLN A O 1
ATOM 1137 N N . ASN A 1 228 ? 46.700 7.312 -4.067 1.00 23.75 389 ASN A N 1
ATOM 1138 C CA . ASN A 1 228 ? 45.559 8.137 -4.470 1.00 26.38 389 ASN A CA 1
ATOM 1139 C C . ASN A 1 228 ? 44.259 7.393 -4.234 1.00 26.36 389 ASN A C 1
ATOM 1140 O O . ASN A 1 228 ? 43.281 7.988 -3.819 1.00 26.85 389 ASN A O 1
ATOM 1145 N N . PHE A 1 229 ? 44.292 6.085 -4.461 1.00 21.88 390 PHE A N 1
ATOM 1146 C CA . PHE A 1 229 ? 43.172 5.197 -4.201 1.00 23.20 390 PHE A CA 1
ATOM 1147 C C . PHE A 1 229 ? 42.752 5.254 -2.724 1.00 24.63 390 PHE A C 1
ATOM 1148 O O . PHE A 1 229 ? 41.560 5.352 -2.371 1.00 22.78 390 PHE A O 1
ATOM 1156 N N . ILE A 1 230 ? 43.752 5.227 -1.857 1.00 22.78 391 ILE A N 1
ATOM 1157 C CA . ILE A 1 230 ? 43.526 5.323 -0.435 1.00 20.84 391 ILE A CA 1
ATOM 1158 C C . ILE A 1 230 ? 42.940 6.676 -0.078 1.00 23.99 391 ILE A C 1
ATOM 1159 O O . ILE A 1 230 ? 41.953 6.774 0.676 1.00 21.53 391 ILE A O 1
ATOM 1164 N N . ILE A 1 231 ? 43.548 7.737 -0.604 1.00 24.57 392 ILE A N 1
ATOM 1165 C CA . ILE A 1 231 ? 43.125 9.077 -0.216 1.00 23.81 392 ILE A CA 1
ATOM 1166 C C . ILE A 1 231 ? 41.751 9.394 -0.753 1.00 23.44 392 ILE A C 1
ATOM 1167 O O . ILE A 1 231 ? 40.863 9.788 -0.021 1.00 27.19 392 ILE A O 1
ATOM 1172 N N . LYS A 1 232 ? 41.583 9.193 -2.039 1.00 23.36 393 LYS A N 1
ATOM 1173 C CA . LYS A 1 232 ? 40.328 9.505 -2.687 1.00 28.21 393 LYS A CA 1
ATOM 1174 C C . LYS A 1 232 ? 39.142 8.809 -2.037 1.00 29.36 393 LYS A C 1
ATOM 1175 O O . LYS A 1 232 ? 38.042 9.365 -2.014 1.00 28.92 393 LYS A O 1
ATOM 1181 N N . ASN A 1 233 ? 39.351 7.600 -1.507 1.00 26.13 394 ASN A N 1
ATOM 1182 C CA . ASN A 1 233 ? 38.201 6.810 -1.043 1.00 27.09 394 ASN A CA 1
ATOM 1183 C C . ASN A 1 233 ? 38.177 6.672 0.466 1.00 23.81 394 ASN A C 1
ATOM 1184 O O . ASN A 1 233 ? 37.395 5.885 1.013 1.00 24.69 394 ASN A O 1
ATOM 1189 N N . GLU A 1 234 ? 39.041 7.436 1.125 1.00 20.25 395 GLU A N 1
ATOM 1190 C CA . GLU A 1 234 ? 39.126 7.437 2.570 1.00 23.61 395 GLU A CA 1
ATOM 1191 C C . GLU A 1 234 ? 39.281 6.026 3.146 1.00 25.36 395 GLU A C 1
ATOM 1192 O O . GLU A 1 234 ? 38.631 5.669 4.126 1.00 23.43 395 GLU A O 1
ATOM 1198 N N . LEU A 1 235 ? 40.151 5.232 2.531 1.00 22.03 396 LEU A N 1
ATOM 1199 C CA . LEU A 1 235 ? 40.349 3.859 2.956 1.00 21.88 396 LEU A CA 1
ATOM 1200 C C . LEU A 1 235 ? 41.171 3.849 4.234 1.00 23.96 396 LEU A C 1
ATOM 1201 O O . LEU A 1 235 ? 42.028 4.709 4.447 1.00 23.70 396 LEU A O 1
ATOM 1206 N N . GLN A 1 236 ? 40.909 2.869 5.086 1.00 20.06 397 GLN A N 1
ATOM 1207 C CA . GLN A 1 236 ? 41.726 2.663 6.274 1.00 19.80 397 GLN A CA 1
ATOM 1208 C C . GLN A 1 236 ? 41.836 1.158 6.460 1.00 18.08 397 GLN A C 1
ATOM 1209 O O . GLN A 1 236 ? 41.040 0.437 5.906 1.00 17.79 397 GLN A O 1
ATOM 1215 N N . PRO A 1 237 ? 42.818 0.686 7.254 1.00 16.56 398 PRO A N 1
ATOM 1216 C CA . PRO A 1 237 ? 42.834 -0.723 7.637 1.00 14.98 398 PRO A CA 1
ATOM 1217 C C . PRO A 1 237 ? 41.546 -1.054 8.427 1.00 17.45 398 PRO A C 1
ATOM 1218 O O . PRO A 1 237 ? 41.223 -0.331 9.367 1.00 15.24 398 PRO A O 1
ATOM 1222 N N . VAL A 1 238 ? 40.845 -2.126 8.056 1.00 17.63 399 VAL A N 1
ATOM 1223 C CA . VAL A 1 238 ? 39.609 -2.522 8.736 1.00 16.70 399 VAL A CA 1
ATOM 1224 C C . VAL A 1 238 ? 39.689 -3.876 9.455 1.00 15.95 399 VAL A C 1
ATOM 1225 O O . VAL A 1 238 ? 39.278 -3.989 10.600 1.00 19.61 399 VAL A O 1
ATOM 1229 N N . PHE A 1 239 ? 40.211 -4.914 8.798 1.00 12.90 400 PHE A N 1
ATOM 1230 C CA . PHE A 1 239 ? 40.280 -6.224 9.438 1.00 14.07 400 PHE A CA 1
ATOM 1231 C C . PHE A 1 239 ? 41.359 -7.071 8.798 1.00 14.71 400 PHE A C 1
ATOM 1232 O O . PHE A 1 239 ? 41.750 -6.867 7.659 1.00 15.02 400 PHE A O 1
ATOM 1240 N N . ARG A 1 240 ? 41.833 -8.041 9.557 1.00 13.47 401 ARG A N 1
ATOM 1241 C CA . ARG A 1 240 ? 42.911 -8.888 9.124 1.00 17.37 401 ARG A CA 1
ATOM 1242 C C . ARG A 1 240 ? 42.391 -10.301 8.921 1.00 17.41 401 ARG A C 1
ATOM 1243 O O . ARG A 1 240 ? 41.548 -10.764 9.684 1.00 14.34 401 ARG A O 1
ATOM 1251 N N . THR A 1 241 ? 42.938 -11.014 7.937 1.00 16.77 402 THR A N 1
ATOM 1252 C CA . THR A 1 241 ? 42.757 -12.457 7.856 1.00 15.80 402 THR A CA 1
ATOM 1253 C C . THR A 1 241 ? 44.109 -13.033 8.208 1.00 20.64 402 THR A C 1
ATOM 1254 O O . THR A 1 241 ? 45.124 -12.507 7.779 1.00 18.77 402 THR A O 1
ATOM 1258 N N . VAL A 1 242 ? 44.137 -14.077 9.033 1.00 20.35 403 VAL A N 1
ATOM 1259 C CA . VAL A 1 242 ? 45.355 -14.775 9.361 1.00 16.29 403 VAL A CA 1
ATOM 1260 C C . VAL A 1 242 ? 45.138 -16.241 8.976 1.00 19.72 403 VAL A C 1
ATOM 1261 O O . VAL A 1 242 ? 44.066 -16.755 9.178 1.00 21.49 403 VAL A O 1
ATOM 1265 N N . TYR A 1 243 ? 46.139 -16.911 8.414 1.00 17.99 404 TYR A N 1
ATOM 1266 C CA . TYR A 1 243 ? 45.991 -18.302 8.004 1.00 18.94 404 TYR A CA 1
ATOM 1267 C C . TYR A 1 243 ? 47.388 -18.848 7.738 1.00 19.94 404 TYR A C 1
ATOM 1268 O O . TYR A 1 243 ? 48.332 -18.080 7.661 1.00 17.18 404 TYR A O 1
ATOM 1277 N N . THR A 1 244 ? 47.505 -20.159 7.566 1.00 18.54 405 THR A N 1
ATOM 1278 C CA . THR A 1 244 ? 48.723 -20.767 7.046 1.00 19.92 405 THR A CA 1
ATOM 1279 C C . THR A 1 244 ? 48.464 -21.239 5.605 1.00 24.52 405 THR A C 1
ATOM 1280 O O . THR A 1 244 ? 47.341 -21.658 5.258 1.00 19.77 405 THR A O 1
ATOM 1284 N N . ARG A 1 245 ? 49.476 -21.093 4.755 1.00 14.95 406 ARG A N 1
ATOM 1285 C CA . ARG A 1 245 ? 49.368 -21.462 3.338 1.00 20.01 406 ARG A CA 1
ATOM 1286 C C . ARG A 1 245 ? 50.309 -22.584 2.950 1.00 24.76 406 ARG A C 1
ATOM 1287 O O . ARG A 1 245 ? 51.514 -22.552 3.262 1.00 22.19 406 ARG A O 1
ATOM 1295 N N . THR A 1 246 ? 49.769 -23.571 2.248 1.00 19.08 407 THR A N 1
ATOM 1296 C CA . THR A 1 246 ? 50.592 -24.579 1.601 1.00 21.67 407 THR A CA 1
ATOM 1297 C C . THR A 1 246 ? 50.492 -24.312 0.120 1.00 25.54 407 THR A C 1
ATOM 1298 O O . THR A 1 246 ? 49.383 -24.233 -0.428 1.00 22.54 407 THR A O 1
ATOM 1302 N N . ALA A 1 247 ? 51.641 -24.196 -0.538 1.00 24.48 408 ALA A N 1
ATOM 1303 C CA . ALA A 1 247 ? 51.699 -23.796 -1.941 1.00 25.18 408 ALA A CA 1
ATOM 1304 C C . ALA A 1 247 ? 52.389 -24.858 -2.801 1.00 25.16 408 ALA A C 1
ATOM 1305 O O . ALA A 1 247 ? 53.446 -25.347 -2.431 1.00 24.65 408 ALA A O 1
ATOM 1307 N N . PHE A 1 248 ? 51.774 -25.211 -3.930 1.00 24.68 409 PHE A N 1
ATOM 1308 C CA . PHE A 1 248 ? 52.255 -26.275 -4.828 1.00 25.68 409 PHE A CA 1
ATOM 1309 C C . PHE A 1 248 ? 52.480 -25.696 -6.215 1.00 28.08 409 PHE A C 1
ATOM 1310 O O . PHE A 1 248 ? 51.592 -25.052 -6.786 1.00 24.81 409 PHE A O 1
ATOM 1318 N N . GLN A 1 249 ? 53.642 -25.978 -6.789 1.00 26.61 410 GLN A N 1
ATOM 1319 C CA . GLN A 1 249 ? 54.088 -25.243 -7.968 1.00 33.65 410 GLN A CA 1
ATOM 1320 C C . GLN A 1 249 ? 55.356 -25.897 -8.523 1.00 34.11 410 GLN A C 1
ATOM 1321 O O . GLN A 1 249 ? 56.302 -26.101 -7.768 1.00 32.75 410 GLN A O 1
ATOM 1327 N N . ILE A 1 250 ? 55.367 -26.206 -9.817 1.00 34.52 411 ILE A N 1
ATOM 1328 C CA . ILE A 1 250 ? 56.581 -26.608 -10.551 1.00 38.14 411 ILE A CA 1
ATOM 1329 C C . ILE A 1 250 ? 57.326 -25.351 -10.989 1.00 38.90 411 ILE A C 1
ATOM 1330 O O . ILE A 1 250 ? 56.764 -24.513 -11.703 1.00 39.92 411 ILE A O 1
ATOM 1335 N N . PRO A 1 251 ? 58.578 -25.201 -10.558 1.00 36.96 412 PRO A N 1
ATOM 1336 C CA . PRO A 1 251 ? 59.399 -24.053 -10.974 1.00 44.70 412 PRO A CA 1
ATOM 1337 C C . PRO A 1 251 ? 59.340 -23.782 -12.483 1.00 48.75 412 PRO A C 1
ATOM 1338 O O . PRO A 1 251 ? 59.401 -24.730 -13.295 1.00 42.00 412 PRO A O 1
ATOM 1342 N N . GLY A 1 252 ? 59.183 -22.501 -12.835 1.00 53.88 413 GLY A N 1
ATOM 1343 C CA . GLY A 1 252 ? 59.139 -22.044 -14.215 1.00 45.59 413 GLY A CA 1
ATOM 1344 C C . GLY A 1 252 ? 58.020 -22.618 -15.058 1.00 56.42 413 GLY A C 1
ATOM 1345 O O . GLY A 1 252 ? 58.070 -22.557 -16.297 1.00 54.39 413 GLY A O 1
ATOM 1346 N N . ASP A 1 253 ? 57.012 -23.189 -14.400 1.00 46.11 414 ASP A N 1
ATOM 1347 C CA . ASP A 1 253 ? 55.857 -23.724 -15.106 1.00 46.75 414 ASP A CA 1
ATOM 1348 C C . ASP A 1 253 ? 54.587 -22.981 -14.662 1.00 55.34 414 ASP A C 1
ATOM 1349 O O . ASP A 1 253 ? 54.246 -22.968 -13.478 1.00 59.27 414 ASP A O 1
ATOM 1354 N N . ASP A 1 254 ? 53.902 -22.364 -15.623 1.00 54.11 415 ASP A N 1
ATOM 1355 C CA . ASP A 1 254 ? 52.757 -21.487 -15.370 1.00 50.57 415 ASP A CA 1
ATOM 1356 C C . ASP A 1 254 ? 51.426 -22.178 -15.460 1.00 54.03 415 ASP A C 1
ATOM 1357 O O . ASP A 1 254 ? 50.429 -21.699 -14.920 1.00 57.33 415 ASP A O 1
ATOM 1362 N N . LYS A 1 255 ? 51.407 -23.291 -16.179 1.00 47.67 416 LYS A N 1
ATOM 1363 C CA . LYS A 1 255 ? 50.175 -23.982 -16.497 1.00 48.07 416 LYS A CA 1
ATOM 1364 C C . LYS A 1 255 ? 49.247 -24.005 -15.286 1.00 51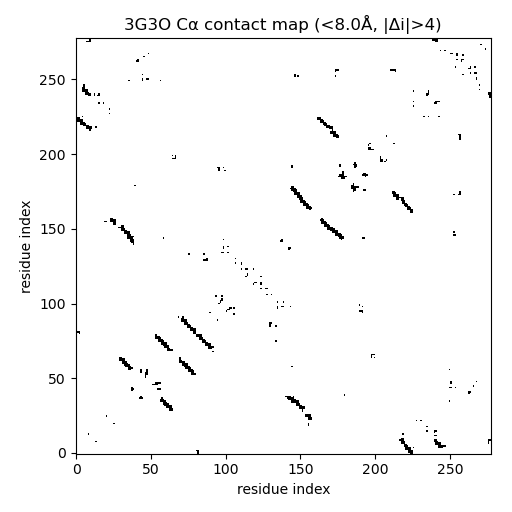.22 416 LYS A C 1
ATOM 1365 O O . LYS A 1 255 ? 48.122 -23.502 -15.344 1.00 47.21 416 LYS A O 1
ATOM 1371 N N . ILE A 1 256 ? 49.736 -24.587 -14.192 1.00 51.00 417 ILE A N 1
ATOM 1372 C CA . ILE A 1 256 ? 48.937 -24.794 -12.988 1.00 46.47 417 ILE A CA 1
ATOM 1373 C C . ILE A 1 256 ? 49.679 -24.304 -11.765 1.00 44.52 417 ILE A C 1
ATOM 1374 O O . ILE A 1 256 ? 50.916 -24.309 -11.706 1.00 51.27 417 ILE A O 1
ATOM 1379 N N . ARG A 1 257 ? 48.925 -23.850 -10.784 1.00 38.25 418 ARG A N 1
ATOM 1380 C CA A ARG A 1 257 ? 49.511 -23.545 -9.492 0.53 37.62 418 ARG A CA 1
ATOM 1381 C CA B ARG A 1 257 ? 49.500 -23.458 -9.507 0.47 37.58 418 ARG A CA 1
ATOM 1382 C C . ARG A 1 257 ? 48.410 -23.585 -8.435 1.00 36.65 418 ARG A C 1
ATOM 1383 O O . ARG A 1 257 ? 47.267 -23.194 -8.679 1.00 29.29 418 ARG A O 1
ATOM 1424 N N . VAL A 1 258 ? 48.745 -24.147 -7.275 1.00 30.07 419 VAL A N 1
ATOM 1425 C CA . VAL A 1 258 ? 47.727 -24.436 -6.273 1.00 29.25 419 VAL A CA 1
ATOM 1426 C C . VAL A 1 258 ? 48.141 -23.964 -4.894 1.00 30.32 419 VAL A C 1
ATOM 1427 O O . VAL A 1 258 ? 49.239 -24.285 -4.461 1.00 22.99 419 VAL A O 1
ATOM 1431 N N . THR A 1 259 ? 47.269 -23.179 -4.240 1.00 24.40 420 THR A N 1
ATOM 1432 C CA . THR A 1 259 ? 47.408 -22.900 -2.837 1.00 21.76 420 THR A CA 1
ATOM 1433 C C . THR A 1 259 ? 46.242 -23.446 -2.000 1.00 19.72 420 THR A C 1
ATOM 1434 O O . THR A 1 259 ? 45.082 -23.480 -2.434 1.00 19.03 420 THR A O 1
ATOM 1438 N N . ILE A 1 260 ? 46.575 -23.901 -0.800 1.00 18.70 421 ILE A N 1
ATOM 1439 C CA . ILE A 1 260 ? 45.581 -24.209 0.229 1.00 18.60 421 ILE A CA 1
ATOM 1440 C C . ILE A 1 260 ? 45.920 -23.418 1.495 1.00 21.85 421 ILE A C 1
ATOM 1441 O O . ILE A 1 260 ? 47.039 -23.532 2.050 1.00 21.02 421 ILE A O 1
ATOM 1446 N N . ASP A 1 261 ? 44.944 -22.635 1.945 1.00 18.34 422 ASP A N 1
ATOM 1447 C CA . ASP A 1 261 ? 44.981 -21.847 3.178 1.00 16.62 422 ASP A CA 1
ATOM 1448 C C . ASP A 1 261 ? 44.117 -22.471 4.248 1.00 18.08 422 ASP A C 1
ATOM 1449 O O . ASP A 1 261 ? 42.925 -22.711 4.011 1.00 18.80 422 ASP A O 1
ATOM 1454 N N . SER A 1 262 ? 44.710 -22.734 5.403 1.00 16.94 423 SER A N 1
ATOM 1455 C CA . SER A 1 262 ? 44.047 -23.346 6.563 1.00 16.49 423 SER A CA 1
ATOM 1456 C C . SER A 1 262 ? 44.140 -22.506 7.831 1.00 18.88 423 SER A C 1
ATOM 1457 O O . SER A 1 262 ? 44.860 -21.518 7.864 1.00 17.88 423 SER A O 1
ATOM 1460 N N . ASN A 1 263 ? 43.377 -22.866 8.868 1.00 19.35 424 ASN A N 1
ATOM 1461 C CA . ASN A 1 263 ? 43.420 -22.092 10.103 1.00 26.05 424 ASN A CA 1
ATOM 1462 C C . ASN A 1 263 ? 43.016 -20.630 9.879 1.00 21.62 424 ASN A C 1
ATOM 1463 O O . ASN A 1 263 ? 43.579 -19.718 10.492 1.00 19.50 424 ASN A O 1
ATOM 1468 N N . ILE A 1 264 ? 42.056 -20.409 9.000 1.00 16.11 425 ILE A N 1
ATOM 1469 C CA . ILE A 1 264 ? 41.689 -19.071 8.645 1.00 16.72 425 ILE A CA 1
ATOM 1470 C C . ILE A 1 264 ? 40.881 -18.399 9.781 1.00 19.30 425 ILE A C 1
ATOM 1471 O O . ILE A 1 264 ? 39.839 -18.911 10.195 1.00 17.21 425 ILE A O 1
ATOM 1476 N N . VAL A 1 265 ? 41.361 -17.242 10.246 1.00 16.07 426 VAL A N 1
ATOM 1477 C CA . VAL A 1 265 ? 40.693 -16.474 11.298 1.00 19.92 426 VAL A CA 1
ATOM 1478 C C . VAL A 1 265 ? 40.630 -15.031 10.832 1.00 18.79 426 VAL A C 1
ATOM 1479 O O . VAL A 1 265 ? 41.598 -14.538 10.231 1.00 18.09 426 VAL A O 1
ATOM 1483 N N . PHE 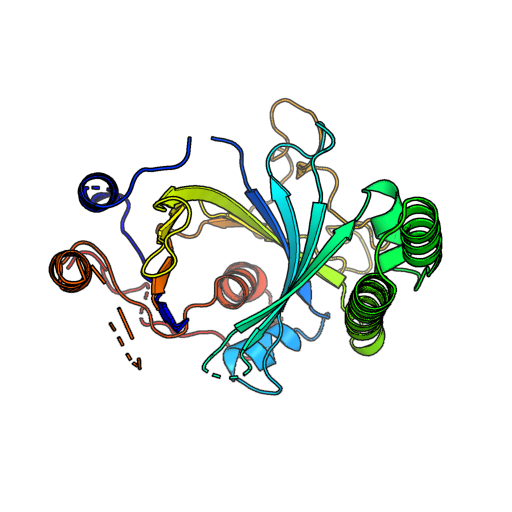A 1 266 ? 39.516 -14.367 11.122 1.00 15.86 427 PHE A N 1
ATOM 1484 C CA . PHE A 1 266 ? 39.264 -12.963 10.777 1.00 15.19 427 PHE A CA 1
ATOM 1485 C C . PHE A 1 266 ? 39.328 -12.183 12.053 1.00 16.05 427 PHE A C 1
ATOM 1486 O O . PHE A 1 266 ? 38.783 -12.627 13.068 1.00 17.03 427 PHE A O 1
ATOM 1494 N N . ILE A 1 267 ? 39.972 -11.029 12.042 1.00 17.82 428 ILE A N 1
ATOM 1495 C CA . ILE A 1 267 ? 40.112 -10.247 13.287 1.00 15.64 428 ILE A CA 1
ATOM 1496 C C . ILE A 1 267 ? 39.863 -8.776 12.991 1.00 17.50 428 ILE A C 1
ATOM 1497 O O . ILE A 1 267 ? 40.475 -8.241 12.072 1.00 18.54 428 ILE A O 1
ATOM 1502 N N . LYS A 1 268 ? 38.984 -8.128 13.760 1.00 14.66 429 LYS A N 1
ATOM 1503 C CA . LYS A 1 268 ? 38.677 -6.699 13.576 1.00 17.11 429 LYS A CA 1
ATOM 1504 C C . LYS A 1 268 ? 39.910 -5.843 13.850 1.00 18.00 429 LYS A C 1
ATOM 1505 O O . LYS A 1 268 ? 40.668 -6.110 14.804 1.00 12.99 429 LYS A O 1
ATOM 1511 N N . GLU A 1 269 ? 40.090 -4.786 13.064 1.00 14.87 430 GLU A N 1
ATOM 1512 C CA . GLU A 1 269 ? 41.306 -3.978 13.196 1.00 17.34 430 GLU A CA 1
ATOM 1513 C C . GLU A 1 269 ? 40.979 -2.574 12.708 1.00 15.44 430 GLU A C 1
ATOM 1514 O O . GLU A 1 269 ? 41.772 -1.935 12.049 1.00 19.01 430 GLU A O 1
ATOM 1520 N N . ASP A 1 270 ? 39.767 -2.121 12.998 1.00 19.02 431 ASP A N 1
ATOM 1521 C CA . ASP A 1 270 ? 39.275 -0.851 12.450 1.00 18.55 431 ASP A CA 1
ATOM 1522 C C . ASP A 1 270 ? 39.438 0.277 13.472 1.00 18.53 431 ASP A C 1
ATOM 1523 O O . ASP A 1 270 ? 39.733 0.037 14.645 1.00 21.67 431 ASP A O 1
ATOM 1528 N N . SER A 1 271 ? 39.282 1.505 13.013 1.00 21.88 432 SER A N 1
ATOM 1529 C CA . SER A 1 271 ? 39.220 2.664 13.894 1.00 25.41 432 SER A CA 1
ATOM 1530 C C . SER A 1 271 ? 37.845 3.306 13.840 1.00 26.21 432 SER A C 1
ATOM 1531 O O . SER A 1 271 ? 37.753 4.522 13.886 1.00 25.65 432 SER A O 1
ATOM 1534 N N . PHE A 1 272 ? 36.785 2.502 13.750 1.00 22.98 433 PHE A N 1
ATOM 1535 C CA . PHE A 1 272 ? 35.427 3.056 13.634 1.00 28.48 433 PHE A CA 1
ATOM 1536 C C . PHE A 1 272 ? 34.932 3.806 14.892 1.00 30.22 433 PHE A C 1
ATOM 1537 O O . PHE A 1 272 ? 34.393 4.895 14.788 1.00 33.16 433 PHE A O 1
ATOM 1545 N N . ASP A 1 273 ? 35.097 3.211 16.066 1.00 34.80 434 ASP A N 1
ATOM 1546 C CA A ASP A 1 273 ? 34.641 3.815 17.309 0.56 34.75 434 ASP A CA 1
ATOM 1547 C CA B ASP A 1 273 ? 34.639 3.818 17.330 0.44 34.63 434 ASP A CA 1
ATOM 1548 C C . ASP A 1 273 ? 35.460 5.068 17.639 1.00 36.80 434 ASP A C 1
ATOM 1549 O O . ASP A 1 273 ? 36.688 5.015 17.678 1.00 33.14 434 ASP A O 1
ATOM 1566 N N . ARG A 1 274 ? 34.779 6.203 17.848 1.00 36.81 435 ARG A N 1
ATOM 1567 C CA . ARG A 1 274 ? 35.477 7.465 18.119 1.00 35.81 435 ARG A CA 1
ATOM 1568 C C . ARG A 1 274 ? 36.200 7.383 19.454 1.00 34.32 435 ARG A C 1
ATOM 1569 O O . ARG A 1 274 ? 37.276 7.928 19.610 1.00 35.23 435 ARG A O 1
ATOM 1577 N N . GLU A 1 275 ? 35.606 6.701 20.423 1.00 30.94 436 GLU A N 1
ATOM 1578 C CA . GLU A 1 275 ? 36.334 6.382 21.648 1.00 36.91 436 GLU A CA 1
ATOM 1579 C C . GLU A 1 275 ? 36.693 4.901 21.628 1.00 33.21 436 GLU A C 1
ATOM 1580 O O . GLU A 1 275 ? 35.955 4.063 21.087 1.00 38.53 436 GLU A O 1
ATOM 1586 N N . ARG A 1 276 ? 37.807 4.555 22.224 1.00 29.02 437 ARG A N 1
ATOM 1587 C CA . ARG A 1 276 ? 38.203 3.151 22.224 1.00 30.17 437 ARG A CA 1
ATOM 1588 C C . ARG A 1 276 ? 38.133 2.420 20.872 1.00 27.30 437 ARG A C 1
ATOM 1589 O O . ARG A 1 276 ? 37.700 1.270 20.806 1.00 24.82 437 ARG A O 1
ATOM 1597 N N . PRO A 1 277 ? 38.641 3.052 19.814 1.00 22.37 438 PRO A N 1
ATOM 1598 C CA . PRO A 1 277 ? 38.772 2.341 18.533 1.00 22.51 438 PRO A CA 1
ATOM 1599 C C . PRO A 1 277 ? 39.641 1.119 18.737 1.00 20.63 438 PRO A C 1
ATOM 1600 O O . PRO A 1 277 ? 40.575 1.155 19.550 1.00 24.37 438 PRO A O 1
ATOM 1604 N N . ILE A 1 278 ? 39.369 0.055 18.001 1.00 20.80 439 ILE A N 1
ATOM 1605 C CA . ILE A 1 278 ? 40.147 -1.165 18.134 1.00 15.44 439 ILE A CA 1
ATOM 1606 C C . ILE A 1 278 ? 41.608 -0.943 17.755 1.00 15.73 439 ILE A C 1
ATOM 1607 O O . ILE A 1 278 ? 42.515 -1.368 18.458 1.00 18.92 439 ILE A O 1
ATOM 1612 N N . ARG A 1 279 ? 41.810 -0.223 16.660 1.00 19.34 440 ARG A N 1
ATOM 1613 C CA . ARG A 1 279 ? 43.123 0.160 16.202 1.00 22.24 440 ARG A CA 1
ATOM 1614 C C . ARG A 1 279 ? 43.273 1.651 16.426 1.00 19.86 440 ARG A C 1
ATOM 1615 O O . ARG A 1 279 ? 42.369 2.410 16.146 1.00 19.76 440 ARG A O 1
ATOM 1623 N N . ASP A 1 280 ? 44.414 2.081 16.935 1.00 19.28 441 ASP A N 1
ATOM 1624 C CA . ASP A 1 280 ? 44.615 3.518 17.031 1.00 22.63 441 ASP A CA 1
ATOM 1625 C C . ASP A 1 280 ? 44.500 4.190 15.642 1.00 23.37 441 ASP A C 1
ATOM 1626 O O . ASP A 1 280 ? 45.055 3.714 14.688 1.00 21.21 441 ASP A O 1
ATOM 1631 N N . PRO A 1 281 ? 43.789 5.312 15.532 1.00 21.50 442 PRO A N 1
ATOM 1632 C CA . PRO A 1 281 ? 43.565 5.838 14.187 1.00 24.55 442 PRO A CA 1
ATOM 1633 C C . PRO A 1 281 ? 44.822 6.283 13.445 1.00 28.26 442 PRO A C 1
ATOM 1634 O O . PRO A 1 281 ? 44.752 6.420 12.219 1.00 25.48 442 PRO A O 1
ATOM 1638 N N . ASN A 1 282 ? 45.918 6.534 14.156 1.00 26.61 443 ASN A N 1
ATOM 1639 C CA . ASN A 1 282 ? 47.198 6.900 13.505 1.00 28.83 443 ASN A CA 1
ATOM 1640 C C . ASN A 1 282 ? 48.230 5.797 13.474 1.00 25.24 443 ASN A C 1
ATOM 1641 O O . ASN A 1 282 ? 49.376 6.036 13.132 1.00 24.53 443 ASN A O 1
ATOM 1646 N N . THR A 1 283 ? 47.799 4.578 13.776 1.00 20.98 444 THR A N 1
ATOM 1647 C CA . THR A 1 283 ? 48.671 3.418 13.750 1.00 22.83 444 THR A CA 1
ATOM 1648 C C . THR A 1 283 ? 48.104 2.434 12.734 1.00 24.97 444 THR A C 1
ATOM 1649 O O . THR A 1 283 ? 46.880 2.193 12.684 1.00 21.91 444 THR A O 1
ATOM 1653 N N . TRP A 1 284 ? 48.991 1.862 11.923 1.00 17.77 445 TRP A N 1
ATOM 1654 C CA . TRP A 1 284 ? 48.524 1.087 10.776 1.00 18.73 445 TRP A CA 1
ATOM 1655 C C . TRP A 1 284 ? 47.980 -0.299 11.138 1.00 20.05 445 TRP A C 1
ATOM 1656 O O . TRP A 1 284 ? 47.403 -0.953 10.291 1.00 19.16 445 TRP A O 1
ATOM 1667 N N . HIS A 1 285 ? 48.161 -0.732 12.386 1.00 16.85 446 HIS A N 1
ATOM 1668 C CA . HIS A 1 285 ? 47.763 -2.067 12.808 1.00 15.70 446 HIS A CA 1
ATOM 1669 C C . HIS A 1 285 ? 47.413 -2.020 14.294 1.00 20.33 446 HIS A C 1
ATOM 1670 O O . HIS A 1 285 ? 47.864 -1.121 15.006 1.00 18.13 446 HIS A O 1
ATOM 1677 N N . ARG A 1 286 ? 46.597 -2.960 14.764 1.00 17.81 447 ARG A N 1
ATOM 1678 C CA . ARG A 1 286 ? 46.318 -3.025 16.178 1.00 17.34 447 ARG A CA 1
ATOM 1679 C C . ARG A 1 286 ? 47.522 -3.676 16.788 1.00 18.31 447 ARG A C 1
ATOM 1680 O O . ARG A 1 286 ? 48.001 -4.694 16.303 1.00 19.77 447 ARG A O 1
ATOM 1688 N N . THR A 1 287 ? 48.020 -3.076 17.858 1.00 20.57 448 THR A N 1
ATOM 1689 C CA . THR A 1 287 ? 49.341 -3.432 18.377 1.00 22.35 448 THR A CA 1
ATOM 1690 C C . THR A 1 287 ? 49.360 -4.584 19.346 1.00 21.67 448 THR A C 1
ATOM 1691 O O . THR A 1 287 ? 50.403 -5.204 19.537 1.00 24.15 448 THR A O 1
ATOM 1695 N N . ASP A 1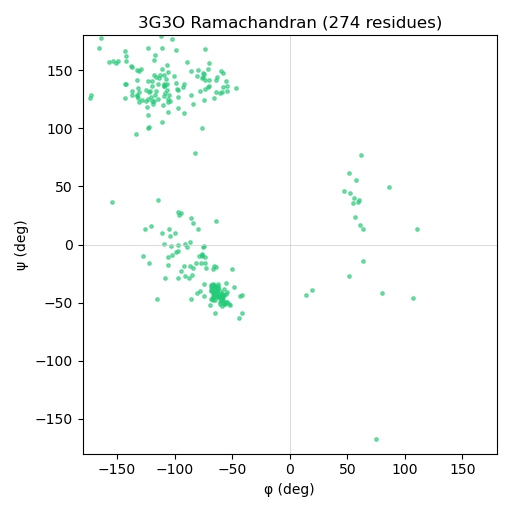 288 ? 48.215 -4.927 19.929 1.00 21.21 449 ASP A N 1
ATOM 1696 C CA . ASP A 1 288 ? 48.189 -6.082 20.811 1.00 21.90 449 ASP A CA 1
ATOM 1697 C C . ASP A 1 288 ? 48.580 -7.369 20.128 1.00 24.37 449 ASP A C 1
ATOM 1698 O O . ASP A 1 288 ? 49.481 -8.076 20.616 1.00 21.68 449 ASP A O 1
ATOM 1703 N N . ILE A 1 289 ? 47.945 -7.672 18.985 1.00 20.45 450 ILE A N 1
ATOM 1704 C CA . ILE A 1 289 ? 48.119 -9.002 18.404 1.00 21.22 450 ILE A CA 1
ATOM 1705 C C . ILE A 1 289 ? 49.491 -9.212 17.755 1.00 19.92 450 ILE A C 1
ATOM 1706 O O . ILE A 1 289 ? 49.891 -10.359 17.481 1.00 20.26 450 ILE A O 1
ATOM 1711 N N . ASP A 1 290 ? 50.195 -8.111 17.503 1.00 17.98 451 ASP A N 1
ATOM 1712 C CA . ASP A 1 290 ? 51.521 -8.191 16.916 1.00 22.38 451 ASP A CA 1
ATOM 1713 C C . ASP A 1 290 ? 52.618 -8.123 17.956 1.00 23.67 451 ASP A C 1
ATOM 1714 O O . ASP A 1 290 ? 53.778 -8.203 17.611 1.00 22.88 451 ASP A O 1
ATOM 1719 N N . ALA A 1 291 ? 52.254 -7.989 19.223 1.00 21.30 452 ALA A N 1
ATOM 1720 C CA . ALA A 1 291 ? 53.269 -7.852 20.286 1.00 26.70 452 ALA A CA 1
ATOM 1721 C C . ALA A 1 291 ? 54.082 -9.094 20.350 1.00 24.20 452 ALA A C 1
ATOM 1722 O O . ALA A 1 291 ? 53.579 -10.208 20.217 1.00 26.50 452 ALA A O 1
ATOM 1724 N N . ASN A 1 292 ? 55.351 -8.907 20.626 1.00 30.67 453 ASN A N 1
ATOM 1725 C CA . ASN A 1 292 ? 56.248 -10.032 20.735 1.00 39.23 453 ASN A CA 1
ATOM 1726 C C . ASN A 1 292 ? 56.133 -10.642 22.126 1.00 38.22 453 ASN A C 1
ATOM 1727 O O . ASN A 1 292 ? 56.972 -10.412 22.979 1.00 41.94 453 ASN A O 1
ATOM 1732 N N . VAL A 1 293 ? 55.090 -11.427 22.351 1.00 39.31 454 VAL A N 1
ATOM 1733 C CA . VAL A 1 293 ? 54.853 -12.008 23.668 1.00 38.64 454 VAL A CA 1
ATOM 1734 C C . VAL A 1 293 ? 54.309 -13.412 23.515 1.00 42.14 454 VAL A C 1
ATOM 1735 O O . VAL A 1 293 ? 53.918 -13.813 22.425 1.00 41.25 454 VAL A O 1
ATOM 1739 N N . ALA A 1 294 ? 54.315 -14.152 24.617 1.00 46.04 455 ALA A N 1
ATOM 1740 C CA . ALA A 1 294 ? 53.788 -15.519 24.673 1.00 47.60 455 ALA A CA 1
ATOM 1741 C C . ALA A 1 294 ? 52.454 -15.722 23.974 1.00 45.93 455 ALA A C 1
ATOM 1742 O O . ALA A 1 294 ? 52.371 -16.506 23.036 1.00 56.40 455 ALA A O 1
ATOM 1744 N N . ASN A 1 295 ? 51.396 -15.053 24.446 1.00 50.73 456 ASN A N 1
ATOM 1745 C CA . ASN A 1 295 ? 50.115 -15.102 23.740 1.00 46.10 456 ASN A CA 1
ATOM 1746 C C . ASN A 1 295 ? 49.578 -13.714 23.349 1.00 49.84 456 ASN A C 1
ATOM 1747 O O . ASN A 1 295 ? 48.995 -12.998 24.176 1.00 42.85 456 ASN A O 1
ATOM 1752 N N . PRO A 1 296 ? 49.758 -13.334 22.077 1.00 44.52 457 PRO A N 1
ATOM 1753 C CA . PRO A 1 296 ? 49.412 -11.971 21.685 1.00 42.46 457 PRO A CA 1
ATOM 1754 C C . PRO A 1 296 ? 47.907 -11.833 21.497 1.00 31.97 457 PRO A C 1
ATOM 1755 O O . PRO A 1 296 ? 47.426 -10.728 21.339 1.00 33.81 457 PRO A O 1
ATOM 1759 N N . LEU A 1 297 ? 47.185 -12.942 21.510 1.00 37.22 458 LEU A N 1
ATOM 1760 C CA . LEU A 1 297 ? 45.735 -12.930 21.349 1.00 32.74 458 LEU A CA 1
ATOM 1761 C C . LEU A 1 297 ? 44.961 -12.840 22.682 1.00 35.10 458 LEU A C 1
ATOM 1762 O O . LEU A 1 297 ? 43.730 -12.838 22.705 1.00 34.43 458 LEU A O 1
ATOM 1767 N N . LYS A 1 298 ? 45.712 -12.772 23.771 1.00 37.30 459 LYS A N 1
ATOM 1768 C CA . LYS A 1 298 ? 45.200 -12.688 25.134 1.00 37.24 459 LYS A CA 1
ATOM 1769 C C . LYS A 1 298 ? 44.002 -11.756 25.283 1.00 34.34 459 LYS A C 1
ATOM 1770 O O . LYS A 1 298 ? 43.052 -12.082 25.975 1.00 35.43 459 LYS A O 1
ATOM 1776 N N . PHE A 1 299 ? 44.061 -10.584 24.660 1.00 32.76 460 PHE A N 1
ATOM 1777 C CA . PHE A 1 299 ? 43.080 -9.535 24.933 1.00 28.45 460 PHE A CA 1
ATOM 1778 C C . PHE A 1 299 ? 42.030 -9.389 23.838 1.00 33.33 460 PHE A C 1
ATOM 1779 O O . PHE A 1 299 ? 41.172 -8.487 23.864 1.00 31.53 460 PHE A O 1
ATOM 1787 N N . LEU A 1 300 ? 42.072 -10.321 22.905 1.00 28.43 461 LEU A N 1
ATOM 1788 C CA . LEU A 1 300 ? 41.078 -10.373 21.841 1.00 32.39 461 LEU A CA 1
ATOM 1789 C C . LEU A 1 300 ? 39.690 -10.703 22.416 1.00 31.74 461 LEU A C 1
ATOM 1790 O O . LEU A 1 300 ? 39.540 -11.690 23.130 1.00 34.21 461 LEU A O 1
ATOM 1795 N N . ARG A 1 301 ? 38.673 -9.888 22.132 1.00 26.49 462 ARG A N 1
ATOM 1796 C CA . ARG A 1 301 ? 37.318 -10.232 22.543 1.00 30.33 462 ARG A CA 1
ATOM 1797 C C . ARG A 1 301 ? 36.541 -11.058 21.529 1.00 26.99 462 ARG A C 1
ATOM 1798 O O . ARG A 1 301 ? 36.811 -11.021 20.331 1.00 27.98 462 ARG A O 1
ATOM 1806 N N . GLY A 1 302 ? 35.540 -11.773 22.012 1.00 28.76 463 GLY A N 1
ATOM 1807 C CA . GLY A 1 302 ? 34.815 -12.681 21.150 1.00 25.11 463 GLY A CA 1
ATOM 1808 C C . GLY A 1 302 ? 34.267 -11.975 19.934 1.00 28.13 463 GLY A C 1
ATOM 1809 O O . GLY A 1 302 ? 34.310 -12.507 18.833 1.00 27.11 463 GLY A O 1
ATOM 1810 N N . GLY A 1 303 ? 33.722 -10.782 20.134 1.00 22.57 464 GLY A N 1
ATOM 1811 C CA . GLY A 1 303 ? 33.120 -10.054 19.040 1.00 18.75 464 GLY A CA 1
ATOM 1812 C C . GLY A 1 303 ? 34.137 -9.444 18.091 1.00 17.85 464 GLY A C 1
ATOM 1813 O O . GLY A 1 303 ? 33.758 -8.809 17.135 1.00 26.37 464 GLY A O 1
ATOM 1814 N N . GLU A 1 304 ? 35.420 -9.621 18.372 1.00 21.18 465 GLU A N 1
ATOM 1815 C CA . GLU A 1 304 ? 36.484 -9.079 17.543 1.00 20.13 465 GLU A CA 1
ATOM 1816 C C . GLU A 1 304 ? 37.068 -10.117 16.580 1.00 19.17 465 GLU A C 1
ATOM 1817 O O . GLU A 1 304 ? 37.946 -9.782 15.786 1.00 19.55 465 GLU A O 1
ATOM 1823 N N . TYR A 1 305 ? 36.655 -11.387 16.685 1.00 19.94 466 TYR A N 1
ATOM 1824 C CA . TYR A 1 305 ? 37.184 -12.390 15.740 1.00 19.66 466 TYR A CA 1
ATOM 1825 C C . TYR A 1 305 ? 36.148 -13.401 15.329 1.00 19.80 466 TYR A C 1
ATOM 1826 O O . TYR A 1 305 ? 35.146 -13.594 16.020 1.00 19.70 466 TYR A O 1
ATOM 1835 N N . ALA A 1 306 ? 36.383 -14.019 14.183 1.00 17.81 467 ALA A N 1
ATOM 1836 C CA . ALA A 1 306 ? 35.562 -15.130 13.712 1.00 21.26 467 ALA A CA 1
ATOM 1837 C C . ALA A 1 306 ? 36.477 -16.116 13.015 1.00 20.28 467 ALA A C 1
ATOM 1838 O O . ALA A 1 306 ? 37.380 -15.721 12.256 1.00 19.01 467 ALA A O 1
ATOM 1840 N N . LYS A 1 307 ? 36.250 -17.395 13.263 1.00 20.21 468 LYS A N 1
ATOM 1841 C CA . LYS A 1 307 ? 36.983 -18.456 12.600 1.00 18.04 468 LYS A CA 1
ATOM 1842 C C . LYS A 1 307 ? 36.232 -18.901 11.336 1.00 26.37 468 LYS A C 1
ATOM 1843 O O . LYS A 1 307 ? 35.028 -18.997 11.348 1.00 26.18 468 LYS A O 1
ATOM 1849 N N . PHE A 1 308 ? 36.941 -19.141 10.240 1.00 20.23 469 PHE A N 1
ATOM 1850 C CA . PHE A 1 308 ? 36.307 -19.706 9.068 1.00 20.61 469 PHE A CA 1
ATOM 1851 C C . PHE A 1 308 ? 36.465 -21.230 9.153 1.00 20.94 469 PHE A C 1
ATOM 1852 O O . PHE A 1 308 ? 37.533 -21.701 9.459 1.00 22.36 469 PHE A O 1
ATOM 1860 N N . PRO A 1 309 ? 35.410 -22.010 8.870 1.00 18.34 470 PRO A N 1
ATOM 1861 C CA . PRO A 1 309 ? 35.539 -23.447 9.193 1.00 23.89 470 PRO A CA 1
ATOM 1862 C C . PRO A 1 309 ? 36.292 -24.344 8.205 1.00 22.02 470 PRO A C 1
ATOM 1863 O O . PRO A 1 309 ? 36.640 -25.467 8.590 1.00 23.11 470 PRO A O 1
ATOM 1867 N N . TYR A 1 310 ? 36.512 -23.897 6.973 1.00 20.64 471 TYR A N 1
ATOM 1868 C CA . TYR A 1 310 ? 37.121 -24.754 5.963 1.00 19.46 471 TYR A CA 1
ATOM 1869 C C . TYR A 1 310 ? 38.460 -24.174 5.510 1.00 20.83 471 TYR A C 1
ATOM 1870 O O . TYR A 1 310 ? 38.715 -22.996 5.728 1.00 17.67 471 TYR A O 1
ATOM 1879 N N . SER A 1 311 ? 39.283 -25.003 4.868 1.00 14.79 472 SER A N 1
ATOM 1880 C CA . SER A 1 311 ? 40.430 -24.514 4.126 1.00 18.04 472 SER A CA 1
ATOM 1881 C C . SER A 1 311 ? 39.964 -24.000 2.784 1.00 18.62 472 SER A C 1
ATOM 1882 O O . SER A 1 311 ? 38.943 -24.459 2.221 1.00 17.95 472 SER A O 1
ATOM 1885 N N . VAL A 1 312 ? 40.688 -23.020 2.274 1.00 18.68 473 VAL A N 1
ATOM 1886 C CA . VAL A 1 312 ? 40.393 -22.464 0.959 1.00 17.50 473 VAL A CA 1
ATOM 1887 C C . VAL A 1 312 ? 41.509 -22.810 -0.013 1.00 23.08 473 VAL A C 1
ATOM 1888 O O . VAL A 1 312 ? 42.670 -22.402 0.173 1.00 18.09 473 VAL A O 1
ATOM 1900 N N . GLU A 1 314 ? 42.883 -22.480 -3.834 1.00 21.92 475 GLU A N 1
ATOM 1901 C CA . GLU A 1 314 ? 42.798 -21.757 -5.109 1.00 22.97 475 GLU A CA 1
ATOM 1902 C C . GLU A 1 314 ? 43.650 -22.444 -6.168 1.00 26.70 475 GLU A C 1
ATOM 1903 O O . GLU A 1 314 ? 44.842 -22.695 -5.978 1.00 25.03 475 GLU A O 1
ATOM 1909 N N . ILE A 1 315 ? 43.020 -22.753 -7.283 1.00 25.72 476 ILE A N 1
ATOM 1910 C CA . ILE A 1 315 ? 43.727 -23.263 -8.430 1.00 29.58 476 ILE A CA 1
ATOM 1911 C C . ILE A 1 315 ? 43.803 -22.167 -9.481 1.00 31.63 476 ILE A C 1
ATOM 1912 O O . ILE A 1 315 ? 42.787 -21.721 -9.988 1.00 32.83 476 ILE A O 1
ATOM 1917 N N . LYS A 1 316 ? 45.007 -21.694 -9.768 1.00 33.06 477 LYS A N 1
ATOM 1918 C CA . LYS A 1 316 ? 45.218 -20.764 -10.872 1.00 38.09 477 LYS A CA 1
ATOM 1919 C C . LYS A 1 316 ? 45.692 -21.532 -12.104 1.00 42.79 477 LYS A C 1
ATOM 1920 O O . LYS A 1 316 ? 46.764 -22.169 -12.086 1.00 41.45 477 LYS A O 1
ATOM 1926 N N . VAL A 1 317 ? 44.885 -21.486 -13.161 1.00 43.21 478 VAL A N 1
ATOM 1927 C CA . VAL A 1 317 ? 45.141 -22.278 -14.354 1.00 47.15 478 VAL A CA 1
ATOM 1928 C C . VAL A 1 317 ? 45.360 -21.388 -15.556 1.00 52.36 478 VAL A C 1
ATOM 1929 O O . VAL A 1 317 ? 44.767 -20.329 -15.661 1.00 56.21 478 VAL A O 1
ATOM 1933 N N . LYS A 1 318 ? 46.229 -21.824 -16.457 1.00 55.75 479 LYS A N 1
ATOM 1934 C CA . LYS A 1 318 ? 46.463 -21.120 -17.710 1.00 59.18 479 LYS A CA 1
ATOM 1935 C C . LYS A 1 318 ? 45.448 -21.563 -18.763 1.00 58.68 479 LYS A C 1
ATOM 1936 O O . LYS A 1 318 ? 44.755 -20.738 -19.368 1.00 65.80 479 LYS A O 1
ATOM 1942 N N . SER A 1 329 ? 37.292 -25.270 -13.029 1.00 45.03 490 SER A N 1
ATOM 1943 C CA . SER A 1 329 ? 36.198 -26.119 -13.516 1.00 58.29 490 SER A CA 1
ATOM 1944 C C . SER A 1 329 ? 34.891 -25.403 -13.919 1.00 58.73 490 SER A C 1
ATOM 1945 O O . SER A 1 329 ? 34.131 -25.949 -14.709 1.00 63.49 490 SER A O 1
ATOM 1955 N N . ILE A 1 331 ? 33.035 -21.819 -15.273 1.00 75.49 492 ILE A N 1
ATOM 1956 C CA . ILE A 1 331 ? 32.900 -20.476 -15.838 1.00 75.05 492 ILE A CA 1
ATOM 1957 C C . ILE A 1 331 ? 32.965 -20.552 -17.359 1.00 82.64 492 ILE A C 1
ATOM 1958 O O . ILE A 1 331 ? 32.510 -21.530 -17.958 1.00 86.58 492 ILE A O 1
ATOM 1960 N N . HIS A 1 340 ? 48.163 -34.279 -16.591 1.00 65.97 501 HIS A N 1
ATOM 1961 C CA . HIS A 1 340 ? 48.707 -32.951 -16.902 1.00 69.25 501 HIS A CA 1
ATOM 1962 C C . HIS A 1 340 ? 47.666 -31.864 -16.618 1.00 78.93 501 HIS A C 1
ATOM 1963 O O . HIS A 1 340 ? 47.978 -30.820 -16.021 1.00 77.67 501 HIS A O 1
ATOM 1970 N N . GLY A 1 341 ? 46.426 -32.132 -17.026 1.00 75.75 502 GLY A N 1
ATOM 1971 C CA . GLY A 1 341 ? 45.294 -31.307 -16.659 1.00 59.48 502 GLY A CA 1
ATOM 1972 C C . GLY A 1 341 ? 44.177 -32.144 -16.061 1.00 60.05 502 GLY A C 1
ATOM 1973 O O . GLY A 1 341 ? 43.208 -31.626 -15.507 1.00 64.57 502 GLY A O 1
ATOM 1974 N N . GLN A 1 342 ? 44.297 -33.456 -16.150 1.00 59.51 503 GLN A N 1
ATOM 1975 C CA . GLN A 1 342 ? 43.135 -34.286 -15.889 1.00 52.13 503 GLN A CA 1
ATOM 1976 C C . GLN A 1 342 ? 43.150 -34.945 -14.518 1.00 53.35 503 GLN A C 1
ATOM 1977 O O . GLN A 1 342 ? 42.151 -35.535 -14.106 1.00 52.37 503 GLN A O 1
ATOM 1983 N N . TRP A 1 343 ? 44.274 -34.852 -13.807 1.00 52.31 504 TRP A N 1
ATOM 1984 C CA . TRP A 1 343 ? 44.267 -35.169 -12.375 1.00 49.00 504 TRP A CA 1
ATOM 1985 C C . TRP A 1 343 ? 43.401 -34.095 -11.711 1.00 43.74 504 TRP A C 1
ATOM 1986 O O . TRP A 1 343 ? 42.670 -34.351 -10.747 1.00 40.89 504 TRP A O 1
ATOM 1997 N N . LEU A 1 344 ? 43.481 -32.891 -12.268 1.00 41.91 505 LEU A N 1
ATOM 1998 C CA . LEU A 1 344 ? 42.615 -31.797 -11.861 1.00 43.20 505 LEU A CA 1
ATOM 1999 C C . LEU A 1 344 ? 41.124 -32.185 -11.874 1.00 47.00 505 LEU A C 1
ATOM 2000 O O . LEU A 1 344 ? 40.435 -31.980 -10.872 1.00 45.50 505 LEU A O 1
ATOM 2005 N N . ASN A 1 345 ? 40.628 -32.736 -12.992 1.00 43.57 506 ASN A N 1
ATOM 2006 C CA . ASN A 1 345 ? 39.230 -33.183 -13.096 1.00 44.91 506 ASN A CA 1
ATOM 2007 C C . ASN A 1 345 ? 38.875 -34.224 -12.052 1.00 44.60 506 ASN A C 1
ATOM 2008 O O . ASN A 1 345 ? 37.837 -34.142 -11.396 1.00 45.19 506 ASN A O 1
ATOM 2013 N N . ASP A 1 346 ? 39.730 -35.229 -11.921 1.00 43.69 507 ASP A N 1
ATOM 2014 C CA . ASP A 1 346 ? 39.479 -36.296 -10.972 1.00 43.02 507 ASP A CA 1
ATOM 2015 C C . ASP A 1 346 ? 39.350 -35.728 -9.564 1.00 47.07 507 ASP A C 1
ATOM 2016 O O . ASP A 1 346 ? 38.478 -36.133 -8.795 1.00 46.61 507 ASP A O 1
ATOM 2021 N N . LEU A 1 347 ? 40.219 -34.773 -9.237 1.00 45.30 508 LEU A N 1
ATOM 2022 C CA . LEU A 1 347 ? 40.200 -34.117 -7.929 1.00 41.88 508 LEU A CA 1
ATOM 2023 C C . LEU A 1 347 ? 38.926 -33.309 -7.729 1.00 39.93 508 LEU A C 1
ATOM 2024 O O . LEU A 1 347 ? 38.172 -33.550 -6.788 1.00 39.70 508 LEU A O 1
ATOM 2029 N N . THR A 1 348 ? 38.713 -32.349 -8.626 1.00 43.49 509 THR A N 1
ATOM 2030 C CA . THR A 1 348 ? 37.651 -31.350 -8.491 1.00 47.07 509 THR A CA 1
ATOM 2031 C C . THR A 1 348 ? 36.271 -31.852 -8.823 1.00 45.05 509 THR A C 1
ATOM 2032 O O . THR A 1 348 ? 35.303 -31.190 -8.498 1.00 53.23 509 THR A O 1
ATOM 2036 N N . ASN A 1 349 ? 36.172 -32.994 -9.488 1.00 47.90 510 ASN A N 1
ATOM 2037 C CA . ASN A 1 349 ? 34.869 -33.643 -9.639 1.00 55.32 510 ASN A CA 1
ATOM 2038 C C . ASN A 1 349 ? 34.762 -34.692 -8.565 1.00 53.96 510 ASN A C 1
ATOM 2039 O O . ASN A 1 349 ? 34.102 -35.717 -8.729 1.00 59.58 510 ASN A O 1
ATOM 2044 N N . SER A 1 350 ? 35.450 -34.460 -7.463 1.00 48.57 511 SER A N 1
ATOM 2045 C CA . SER A 1 350 ? 35.467 -35.455 -6.407 1.00 45.04 511 SER A CA 1
ATOM 2046 C C . SER A 1 350 ? 34.692 -34.913 -5.233 1.00 43.86 511 SER A C 1
ATOM 2047 O O . SER A 1 350 ? 34.349 -33.733 -5.185 1.00 47.43 511 SER A O 1
ATOM 2050 N N . HIS A 1 351 ? 34.417 -35.769 -4.278 1.00 42.31 512 HIS A N 1
ATOM 2051 C CA . HIS A 1 351 ? 33.717 -35.334 -3.092 1.00 45.90 512 HIS A CA 1
ATOM 2052 C C . HIS A 1 351 ? 34.691 -34.539 -2.204 1.00 35.59 512 HIS A C 1
ATOM 2053 O O . HIS A 1 351 ? 34.314 -34.072 -1.112 1.00 30.83 512 HIS A O 1
ATOM 2060 N N . LEU A 1 352 ? 35.946 -34.442 -2.646 1.00 32.83 513 LEU A N 1
ATOM 2061 C CA . LEU A 1 352 ? 37.032 -33.970 -1.770 1.00 38.41 513 LEU A CA 1
ATOM 2062 C C . LEU A 1 352 ? 37.177 -32.452 -1.668 1.00 36.33 513 LEU A C 1
ATOM 2063 O O . LEU A 1 352 ? 37.806 -31.959 -0.730 1.00 34.04 513 LEU A O 1
ATOM 2068 N N . VAL A 1 353 ? 36.632 -31.731 -2.653 1.00 32.32 514 VAL A N 1
ATOM 2069 C CA . VAL A 1 353 ? 36.676 -30.272 -2.688 1.00 27.21 514 VAL A CA 1
ATOM 2070 C C . VAL A 1 353 ? 35.315 -29.779 -3.123 1.00 35.16 514 VAL A C 1
ATOM 2071 O O . VAL A 1 353 ? 34.578 -30.509 -3.769 1.00 33.35 514 VAL A O 1
ATOM 2075 N N . LYS A 1 354 ? 34.957 -28.563 -2.729 1.00 27.90 515 LYS A N 1
ATOM 2076 C CA . LYS A 1 354 ? 33.669 -28.009 -3.108 1.00 27.62 515 LYS A CA 1
ATOM 2077 C C . LYS A 1 354 ? 33.950 -26.690 -3.827 1.00 29.27 515 LYS A C 1
ATOM 2078 O O . LYS A 1 354 ? 34.426 -25.739 -3.209 1.00 26.10 515 LYS A O 1
ATOM 2084 N N . GLU A 1 355 ? 33.693 -26.616 -5.131 1.00 24.48 516 GLU A N 1
ATOM 2085 C CA . GLU A 1 355 ? 34.049 -25.405 -5.844 1.00 25.71 516 GLU A CA 1
ATOM 2086 C C . GLU A 1 355 ? 33.060 -24.309 -5.467 1.00 29.86 516 GLU A C 1
ATOM 2087 O O . GLU A 1 355 ? 31.883 -24.578 -5.294 1.00 26.32 516 GLU A O 1
ATOM 2093 N N . ILE A 1 356 ? 33.534 -23.077 -5.324 1.00 23.76 517 ILE A N 1
ATOM 2094 C CA . ILE A 1 356 ? 32.660 -21.981 -4.894 1.00 27.21 517 ILE A CA 1
ATOM 2095 C C . ILE A 1 356 ? 32.956 -20.853 -5.837 1.00 30.68 517 ILE A C 1
ATOM 2096 O O . ILE A 1 356 ? 33.947 -20.127 -5.645 1.00 28.09 517 ILE A O 1
ATOM 2101 N N . PRO A 1 357 ? 32.135 -20.731 -6.904 1.00 33.14 518 PRO A N 1
ATOM 2102 C CA . PRO A 1 357 ? 32.308 -19.664 -7.891 1.00 30.22 518 PRO A CA 1
ATOM 2103 C C . PRO A 1 357 ? 32.326 -18.301 -7.195 1.00 24.32 518 PRO A C 1
ATOM 2104 O O . PRO A 1 357 ? 31.508 -18.063 -6.314 1.00 26.98 518 PRO A O 1
ATOM 2108 N N . LYS A 1 358 ? 33.249 -17.442 -7.601 1.00 25.63 519 LYS A N 1
ATOM 2109 C CA . LYS A 1 358 ? 33.350 -16.063 -7.125 1.00 31.60 519 LYS A CA 1
ATOM 2110 C C . LYS A 1 358 ? 33.651 -15.872 -5.642 1.00 29.06 519 LYS A C 1
ATOM 2111 O O . LYS A 1 358 ? 33.494 -14.771 -5.152 1.00 28.80 519 LYS A O 1
ATOM 2117 N N . PHE A 1 359 ? 34.063 -16.927 -4.937 1.00 26.31 520 PHE A N 1
ATOM 2118 C CA . PHE A 1 359 ? 34.424 -16.768 -3.520 1.00 26.03 520 PHE A CA 1
ATOM 2119 C C . PHE A 1 359 ? 35.453 -15.691 -3.332 1.00 22.53 520 PHE A C 1
ATOM 2120 O O . PHE A 1 359 ? 36.483 -15.629 -4.021 1.00 20.97 520 PHE A O 1
ATOM 2128 N N . SER A 1 360 ? 35.182 -14.836 -2.372 1.00 23.10 521 SER A N 1
ATOM 2129 C CA . SER A 1 360 ? 36.133 -13.795 -2.024 1.00 20.53 521 SER A CA 1
ATOM 2130 C C . SER A 1 360 ? 36.319 -13.804 -0.503 1.00 24.42 521 SER A C 1
ATOM 2131 O O . SER A 1 360 ? 35.343 -13.650 0.265 1.00 17.06 521 SER A O 1
ATOM 2134 N N . ILE A 1 361 ? 37.564 -13.983 -0.076 1.00 19.01 522 ILE A N 1
ATOM 2135 C CA . ILE A 1 361 ? 37.923 -14.010 1.334 1.00 19.74 522 ILE A CA 1
ATOM 2136 C C . ILE A 1 361 ? 37.728 -12.633 1.960 1.00 17.67 522 ILE A C 1
ATOM 2137 O O . ILE A 1 361 ? 37.317 -12.525 3.117 1.00 15.77 522 ILE A O 1
ATOM 2142 N N . PHE A 1 362 ? 37.993 -11.574 1.188 1.00 16.33 523 PHE A N 1
ATOM 2143 C CA . PHE A 1 362 ? 37.701 -10.234 1.671 1.00 17.85 523 PHE A CA 1
ATOM 2144 C C . PHE A 1 362 ? 36.212 -10.077 2.011 1.00 16.35 523 PHE A C 1
ATOM 2145 O O . PHE A 1 362 ? 35.839 -9.603 3.098 1.00 15.04 523 PHE A O 1
ATOM 2153 N N . VAL A 1 363 ? 35.350 -10.411 1.063 1.00 18.13 524 VAL A N 1
ATOM 2154 C CA . VAL A 1 363 ? 33.893 -10.296 1.326 1.00 16.24 524 VAL A CA 1
ATOM 2155 C C . VAL A 1 363 ? 33.467 -11.164 2.530 1.00 14.20 524 VAL A C 1
ATOM 2156 O O . VAL A 1 363 ? 32.718 -10.731 3.406 1.00 15.88 524 VAL A O 1
ATOM 2160 N N . GLN A 1 364 ? 33.931 -12.409 2.558 1.00 14.76 525 GLN A N 1
ATOM 2161 C CA . GLN A 1 364 ? 33.594 -13.304 3.668 1.00 18.54 525 GLN A CA 1
ATOM 2162 C C . GLN A 1 364 ? 34.022 -12.766 5.037 1.00 19.98 525 GLN A C 1
ATOM 2163 O O . GLN A 1 364 ? 33.268 -12.847 6.005 1.00 19.69 525 GLN A O 1
ATOM 2169 N N . GLY A 1 365 ? 35.243 -12.224 5.124 1.00 18.51 526 GLY A N 1
ATOM 2170 C CA . GLY A 1 365 ? 35.736 -11.681 6.385 1.00 16.24 526 GLY A CA 1
ATOM 2171 C C . GLY A 1 365 ? 34.911 -10.491 6.851 1.00 17.24 526 GLY A C 1
ATOM 2172 O O . GLY A 1 365 ? 34.572 -10.419 8.023 1.00 18.41 526 GLY A O 1
ATOM 2173 N N . VAL A 1 366 ? 34.578 -9.565 5.943 1.00 13.98 527 VAL A N 1
ATOM 2174 C CA . VAL A 1 366 ? 33.751 -8.431 6.319 1.00 16.56 527 VAL A CA 1
ATOM 2175 C C . VAL A 1 366 ? 32.411 -8.963 6.858 1.00 18.41 527 VAL A C 1
ATOM 2176 O O . VAL A 1 366 ? 31.963 -8.588 7.930 1.00 18.43 527 VAL A O 1
ATOM 2180 N N . ALA A 1 367 ? 31.796 -9.891 6.133 1.00 16.66 528 ALA A N 1
ATOM 2181 C CA . ALA A 1 367 ? 30.482 -10.392 6.552 1.00 18.77 528 ALA A CA 1
ATOM 2182 C C . ALA A 1 367 ? 30.524 -11.096 7.906 1.00 20.21 528 ALA A C 1
ATOM 2183 O O . ALA A 1 367 ? 29.648 -10.885 8.771 1.00 18.01 528 ALA A O 1
ATOM 2185 N N . SER A 1 368 ? 31.525 -11.947 8.077 1.00 15.27 529 SER A N 1
ATOM 2186 C CA . SER A 1 368 ? 31.677 -12.711 9.296 1.00 17.48 529 SER A CA 1
ATOM 2187 C C . SER A 1 368 ? 31.889 -11.831 10.526 1.00 21.95 529 SER A C 1
ATOM 2188 O O . SER A 1 368 ? 31.431 -12.164 11.607 1.00 21.90 529 SER A O 1
ATOM 2191 N N . LEU A 1 369 ? 32.632 -10.734 10.371 1.00 20.53 530 LEU A N 1
ATOM 2192 C CA . LEU A 1 369 ? 32.954 -9.905 11.510 1.00 18.67 530 LEU A CA 1
ATOM 2193 C C . LEU A 1 369 ? 31.886 -8.873 11.829 1.00 21.38 530 LEU A C 1
ATOM 2194 O O . LEU A 1 369 ? 31.545 -8.676 12.986 1.00 19.25 530 LEU A O 1
ATOM 2199 N N . TYR A 1 370 ? 31.425 -8.186 10.797 1.00 17.00 531 TYR A N 1
ATOM 2200 C CA . TYR A 1 370 ? 30.603 -7.003 10.961 1.00 19.52 531 TYR A CA 1
ATOM 2201 C C . TYR A 1 370 ? 29.125 -7.213 10.645 1.00 21.34 531 TYR A C 1
ATOM 2202 O O . TYR A 1 370 ? 28.348 -6.319 10.878 1.00 22.40 531 TYR A O 1
ATOM 2211 N N . GLY A 1 371 ? 28.745 -8.349 10.062 1.00 21.41 532 GLY A N 1
ATOM 2212 C CA . GLY A 1 371 ? 27.333 -8.587 9.737 1.00 21.13 532 GLY A CA 1
ATOM 2213 C C . GLY A 1 371 ? 26.376 -8.512 10.917 1.00 26.32 532 GLY A C 1
ATOM 2214 O O . GLY A 1 371 ? 25.253 -8.031 10.807 1.00 25.72 532 GLY A O 1
ATOM 2215 N N . ASP A 1 372 ? 26.817 -9.015 12.057 1.00 27.55 533 ASP A N 1
ATOM 2216 C CA . ASP A 1 372 ? 26.038 -8.905 13.274 1.00 30.30 533 ASP A CA 1
ATOM 2217 C C . ASP A 1 372 ? 26.239 -7.586 14.003 1.00 31.77 533 ASP A C 1
ATOM 2218 O O . ASP A 1 372 ? 25.898 -7.500 15.166 1.00 34.92 533 ASP A O 1
ATOM 2223 N N . ASP A 1 373 ? 26.754 -6.559 13.335 1.00 26.64 534 ASP A N 1
ATOM 2224 C CA . ASP A 1 373 ? 27.077 -5.317 14.026 1.00 32.06 534 ASP A CA 1
ATOM 2225 C C . ASP A 1 373 ? 26.378 -4.153 13.339 1.00 31.07 534 ASP A C 1
ATOM 2226 O O . ASP A 1 373 ? 26.683 -2.993 13.586 1.00 31.03 534 ASP A O 1
ATOM 2231 N N . GLU A 1 374 ? 25.431 -4.460 12.460 1.00 35.07 535 GLU A N 1
ATOM 2232 C CA . GLU A 1 374 ? 24.634 -3.417 11.801 1.00 29.68 535 GLU A CA 1
ATOM 2233 C C . GLU A 1 374 ? 25.447 -2.456 10.983 1.00 35.78 535 GLU A C 1
ATOM 2234 O O . GLU A 1 374 ? 25.145 -1.270 10.972 1.00 39.06 535 GLU A O 1
ATOM 2240 N N . LYS A 1 375 ? 26.480 -2.945 10.297 1.00 28.59 536 LYS A N 1
ATOM 2241 C CA . LYS A 1 375 ? 27.235 -2.091 9.408 1.00 25.22 536 LYS A CA 1
ATOM 2242 C C . LYS A 1 375 ? 26.918 -2.378 7.956 1.00 21.58 536 LYS A C 1
ATOM 2243 O O . LYS A 1 375 ? 27.275 -1.609 7.079 1.00 24.97 536 LYS A O 1
ATOM 2249 N N . LEU A 1 376 ? 26.324 -3.536 7.690 1.00 22.74 537 LEU A N 1
ATOM 2250 C CA . LEU A 1 376 ? 26.239 -4.039 6.307 1.00 21.78 537 LEU A CA 1
ATOM 2251 C C . LEU A 1 376 ? 24.776 -4.071 5.869 1.00 22.91 537 LEU A C 1
ATOM 2252 O O . LEU A 1 376 ? 23.927 -4.468 6.640 1.00 21.63 537 LEU A O 1
ATOM 2257 N N . ASP A 1 377 ? 24.502 -3.660 4.640 1.00 21.78 538 ASP A N 1
ATOM 2258 C CA . ASP A 1 377 ? 23.182 -3.781 4.049 1.00 25.89 538 ASP A CA 1
ATOM 2259 C C . ASP A 1 377 ? 22.994 -5.086 3.287 1.00 27.05 538 ASP A C 1
ATOM 2260 O O . ASP A 1 377 ? 21.865 -5.580 3.114 1.00 22.05 538 ASP A O 1
ATOM 2265 N N . ILE A 1 378 ? 24.105 -5.621 2.797 1.00 21.57 539 ILE A N 1
ATOM 2266 C CA . ILE A 1 378 ? 24.087 -6.828 1.983 1.00 18.07 539 ILE A CA 1
ATOM 2267 C C . ILE A 1 378 ? 25.087 -7.818 2.527 1.00 22.21 539 ILE A C 1
ATOM 2268 O O . ILE A 1 378 ? 26.093 -7.425 3.128 1.00 20.84 539 ILE A O 1
ATOM 2273 N N . LEU A 1 379 ? 24.798 -9.095 2.323 1.00 22.68 540 LEU A N 1
ATOM 2274 C CA . LEU A 1 379 ? 25.606 -10.213 2.779 1.00 23.07 540 LEU A CA 1
ATOM 2275 C C . LEU A 1 379 ? 25.794 -11.188 1.639 1.00 25.35 540 LEU A C 1
ATOM 2276 O O . LEU A 1 379 ? 24.929 -11.301 0.781 1.00 27.41 540 LEU A O 1
ATOM 2281 N N . PRO A 1 380 ? 26.926 -11.915 1.612 1.00 20.99 541 PRO A N 1
ATOM 2282 C CA . PRO A 1 380 ? 27.095 -12.893 0.540 1.00 26.89 541 PRO A CA 1
ATOM 2283 C C . PRO A 1 380 ? 26.339 -14.181 0.846 1.00 23.94 541 PRO A C 1
ATOM 2284 O O . 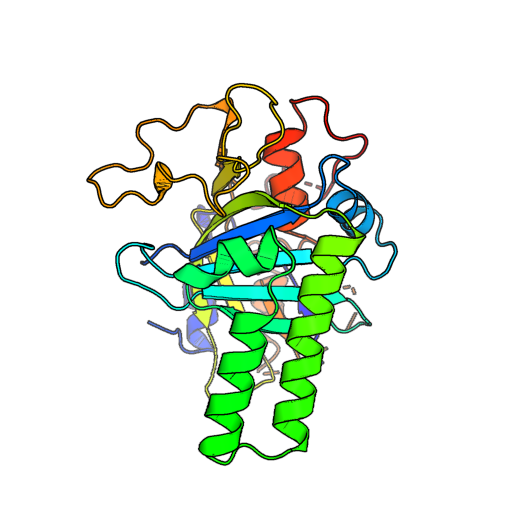PRO A 1 380 ? 26.258 -14.646 1.979 1.00 26.17 541 PRO A O 1
ATOM 2288 N N . PHE A 1 381 ? 25.814 -14.778 -0.193 1.00 34.92 542 PHE A N 1
ATOM 2289 C CA . PHE A 1 381 ? 25.173 -16.062 -0.051 1.00 40.98 542 PHE A CA 1
ATOM 2290 C C . PHE A 1 381 ? 25.934 -16.931 -0.996 1.00 37.56 542 PHE A C 1
ATOM 2291 O O . PHE A 1 381 ? 25.717 -16.812 -2.194 1.00 39.01 542 PHE A O 1
ATOM 2299 N N . TRP A 1 382 ? 26.861 -17.747 -0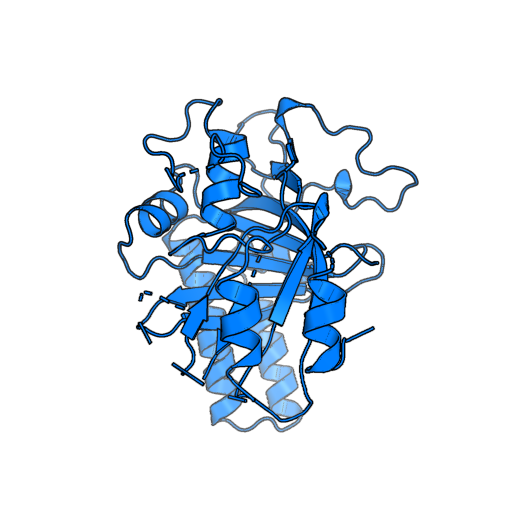.480 1.00 32.89 543 TRP A N 1
ATOM 2300 C CA . TRP A 1 382 ? 27.695 -18.592 -1.347 1.00 41.97 543 TRP A CA 1
ATOM 2301 C C . TRP A 1 382 ? 27.005 -19.961 -1.648 1.00 55.70 543 TRP A C 1
ATOM 2302 O O . TRP A 1 382 ? 27.220 -20.572 -2.707 1.00 50.09 543 TRP A O 1
ATOM 2313 N N . LEU A 1 383 ? 26.183 -20.404 -0.690 1.00 59.66 544 LEU A N 1
ATOM 2314 C CA . LEU A 1 383 ? 25.473 -21.690 -0.682 1.00 56.73 544 LEU A CA 1
ATOM 2315 C C . LEU A 1 383 ? 26.371 -22.946 -0.673 1.00 50.52 544 LEU A C 1
ATOM 2316 O O . LEU A 1 383 ? 27.564 -22.912 -1.003 1.00 46.57 544 LEU A O 1
ATOM 2318 N N . LEU A 1 386 ? 27.235 -22.528 3.339 1.00 50.36 547 LEU A N 1
ATOM 2319 C CA . LEU A 1 386 ? 27.862 -23.054 4.544 1.00 53.22 547 LEU A CA 1
ATOM 2320 C C . LEU A 1 386 ? 26.836 -23.743 5.465 1.00 68.17 547 LEU A C 1
ATOM 2321 O O . LEU A 1 386 ? 27.155 -24.074 6.607 1.00 72.00 547 LEU A O 1
ATOM 2326 N N . GLU A 1 387 ? 25.612 -23.953 4.970 1.00 74.20 548 GLU A N 1
ATOM 2327 C CA . GLU A 1 387 ? 24.574 -24.727 5.684 1.00 72.71 548 GLU A CA 1
ATOM 2328 C C . GLU A 1 387 ? 24.576 -26.168 5.146 1.00 71.46 548 GLU A C 1
ATOM 2329 O O . GLU A 1 387 ? 24.186 -27.125 5.821 1.00 68.37 548 GLU A O 1
ATOM 2335 N N . THR A 1 388 ? 24.979 -26.273 3.886 1.00 60.12 549 THR A N 1
ATOM 2336 C CA . THR A 1 388 ? 25.312 -27.513 3.226 1.00 45.45 549 THR A CA 1
ATOM 2337 C C . THR A 1 388 ? 26.467 -28.213 3.966 1.00 49.14 549 THR A C 1
ATOM 2338 O O . THR A 1 388 ? 27.317 -27.559 4.587 1.00 50.29 549 THR A O 1
ATOM 2342 N N . ASP A 1 389 ? 26.477 -29.542 3.919 1.00 41.19 550 ASP A N 1
ATOM 2343 C CA . ASP A 1 389 ? 27.611 -30.320 4.376 1.00 35.28 550 ASP A CA 1
ATOM 2344 C C . ASP A 1 389 ? 28.387 -30.460 3.119 1.00 34.54 550 ASP A C 1
ATOM 2345 O O . ASP A 1 389 ? 27.912 -31.117 2.198 1.00 37.53 550 ASP A O 1
ATOM 2350 N N . ILE A 1 390 ? 29.572 -29.852 3.054 1.00 28.98 551 ILE A N 1
ATOM 2351 C CA . ILE A 1 390 ? 30.317 -29.803 1.787 1.00 30.77 551 ILE A CA 1
ATOM 2352 C C . ILE A 1 390 ? 30.970 -31.140 1.467 1.00 28.40 551 ILE A C 1
ATOM 2353 O O . ILE A 1 390 ? 31.529 -31.327 0.390 1.00 33.21 551 ILE A O 1
ATOM 2358 N N . ARG A 1 391 ? 30.922 -32.066 2.419 1.00 29.84 552 ARG A N 1
ATOM 2359 C CA . ARG A 1 391 ? 31.486 -33.401 2.192 1.00 35.59 552 ARG A CA 1
ATOM 2360 C C . ARG A 1 391 ? 30.506 -34.247 1.413 1.00 42.03 552 ARG A C 1
ATOM 2361 O O . ARG A 1 391 ? 30.902 -34.974 0.515 1.00 41.63 552 ARG A O 1
ATOM 2369 N N . GLN A 1 392 ? 29.223 -34.139 1.772 1.00 46.29 553 GLN A N 1
ATOM 2370 C CA . GLN A 1 392 ? 28.152 -34.876 1.100 1.00 40.31 553 GLN A CA 1
ATOM 2371 C C . GLN A 1 392 ? 27.769 -34.204 -0.193 1.00 43.74 553 GLN A C 1
ATOM 2372 O O . GLN A 1 392 ? 26.702 -34.505 -0.712 1.00 56.19 553 GLN A O 1
#

InterPro domains:
  IPR003807 Domain of unknown function DUF202 [PF02656] (686-751)
  IPR004331 SPX domain [PS51382] (1-146)
  IPR018966 VTC domain [PF09359] (202-531)
  IPR042267 VTC domain superfamily [G3DSA:3.20.100.30] (202-553)
  IPR051572 Vacuolar Transporter Chaperone Complex Subunit [PTHR46140] (1-790)

Secondary structure (DSSP, 8-state):
--EEE-EEB-GGG--HHHHHHTTS-B---PPEEEEEEE-TT-HHHHHHHHT-TT--EEEEEEES-GGG---EEEEEEEE---EEEEEEEE-GGGHHHHHHS---HHHHHHHHHHHHHT--HHHHHHHHHHHHHHHHHHHHTT-EEEEEEEEEEEEE--TT--SEEEEEEEEEEEEE----SSSS-SS-TTSSS-SSTTSSSS-TTTT--GGGEEE--SB--EEE-----HHHHHHHTSTT-EE-TT--HHHHHHHHHHGGGT--S--------S-S--

GO terms:
  GO:0005516 calmodulin binding (F, IDA)
  GO:0000329 fungal-type vacuole membrane (C, IDA)
  GO:0005783 endoplasmic reticulum (C, IDA)
  GO:0016237 microautophagy (P, IDA)
  GO:0007034 vacuolar transport (P, IDA)
  GO:0006797 polyphosphate metabolic process (P, IGI)
  GO:0000329 fungal-type vacuole membrane (C, HDA)
  GO:0042144 vacuole fusion, non-autophagic (P, IMP)
  GO:0016237 microautophagy (P, IMP)
  GO:0006797 polyphosphate metabolic process (P, IMP)
  GO:0007034 vacuolar transport (P, IMP)
  GO:0008104 intracellular protein localization (P, IMP)
  GO:0033254 vacuolar transporter chaperone complex (C, IPI)
  GO:0000822 inositol hexakisphosphate binding (F, IDA)
  GO:0005774 vacuolar membrane (C, EXP)
  GO:0005789 endoplasmic reticulum membrane (C, EXP)
  GO:0030643 intracellular phosphate ion homeostasis (P, IMP)
  GO:0006799 polyphosphate biosynthetic process (P, IMP)
  GO:0006799 polyphosphate biosynthetic process (P, IDA)

Sequence (278 aa):
NFRSFKFWVHNDNLEVKTRILRHLPVLVDPLINTLYFDNEHFELYNDKLLKLNSAPTLRLRWTGQLSDKPDIFLEKKTLISEFDLTKLQLKQKFINGFIFEGDKKFKEQTLKKLKESGTAGRDLERLEEDFSEIQNFIIKNELQPVFRTVYTRTAFQIPGDDKIRRVTIDSNIVFIKEDSFDDRERPIRDPNTWHRTDIDANVANPLKFLRGGEYAKFPYSVEIKVKSIHGQWLNDLTNSHLVKEIPKFSIFVQGVASLYGDDEKLDILPFWLLETDIRQ

Nearest PDB structures (foldseek):
  3g3o-assembly1_A  TM=1.004E+00  e=2.788E-57  Saccharomyces cerevisiae
  7ytj-assembly1_E  TM=9.525E-01  e=4.985E-38  Saccharomyces cerevisiae
  8i6v-assembly1_D  TM=9.363E-01  e=2.984E-37  Saccharomyces cerevisiae S288C
  3g3q-assembly1_A  TM=8.649E-01  e=1.206E-25  Saccharomyces cerevisiae
  3g3u-assembly2_B  TM=8.697E-01  e=3.038E-25  Saccharomyces cerevisiae

Organism: Saccharomyces cerevisiae (strain ATCC 204508 / S288c) (NCBI:txid559292)

CATH classification: 3.20.100.30

Foldseek 3Di:
DWDKWKWWFAPVLCCLVVLLCVPFPWDDDWKKKKFWKAALLRVLLVCLQVVPDQSKIWIKIFTHFVVVQTWIKIWIWGPPSDIDILIDTDRQVCVLCQQPPVDCVVLVVVLVVVVVVPDDPVVSVVSVVSSVVVSCVNVVRVMAGFKMWMWDKMWTDDPPDQAKIDIKTHFIKMFTWAQPDPPPGQHDRSHRGRVQLSDPDDHSCVPGDPLGMDTDRTIMIMTGCCCVCCSVVVSAVDLRIGIFPSDDPVSVSCCRRCVVPPSDPDHDDRPVVDPSSD